Protein AF-A0ABD5NM34-F1 (afdb_monomer)

Foldseek 3Di:
DDDDDDDDDDDDDDDDDDDDDDDPPPDPPPPQPPQQDWDDLDVVAIETESEDQQKAFDDDAQDQVLFAFWAWADPVNVVVVVVPDDQVVQWDDDPNTITGDWDADPDDGSYPPVNITGPQQDPSRDGNQCPPPVHNDDGLLSLQPQWWWWADPVGIYIYGDPCCVVRPPGMPPDSHGCSVVVNSRHPPCCRVDPTNGRPDGD

Sequence (202 aa):
MSHGDRDERSASIDASRTAVTDRGGNEPPDNRGDDARRVEVYPGKEVVVDFDLDLTFECVDECTWCCHHGVLLYGADLVELATRANLSETTTDFRGEKFVTREPKAREDHVADDGQACAFLGDDGLCQLHLDDEHDWKPTRCSVFPLAVSREADGLHVDVRDSAREHCEGLGVSNRRVVDELSAFLPELLWDLENPDSERVL

Solvent-accessible surface area (backbone atoms only — not comparable to full-atom values): 12586 Å² total; per-residue (Å²): 134,84,86,82,84,89,78,92,83,88,79,88,86,85,87,82,84,88,83,90,73,89,73,81,75,85,67,76,80,82,76,78,65,90,60,67,40,79,43,75,61,47,96,96,40,58,34,36,33,68,46,70,72,83,42,15,45,43,91,52,86,77,69,33,73,84,36,42,48,32,44,56,49,51,76,68,37,50,61,59,43,55,79,77,44,62,57,83,80,47,39,42,80,55,100,90,40,46,23,40,29,63,39,80,50,102,52,80,72,68,39,32,98,85,33,24,20,26,67,53,54,42,96,88,47,43,52,53,57,51,64,42,89,93,44,85,44,67,46,64,62,60,35,28,56,60,43,26,38,39,74,55,100,91,42,38,36,35,35,66,29,69,68,33,78,77,67,44,80,24,58,68,72,45,91,44,36,45,73,85,45,41,60,75,30,52,55,80,63,53,78,76,42,94,76,53,52,52,84,66,64,116

Mean predicted aligned error: 11.17 Å

Structure (mmCIF, N/CA/C/O backbone):
data_AF-A0ABD5NM34-F1
#
_entry.id   AF-A0ABD5NM34-F1
#
loop_
_atom_site.group_PDB
_atom_site.id
_atom_site.type_symbol
_atom_site.label_atom_id
_atom_site.label_alt_id
_atom_site.label_comp_id
_atom_site.label_asym_id
_atom_site.label_entity_id
_atom_site.label_seq_id
_atom_site.pdbx_PDB_ins_code
_atom_site.Cartn_x
_atom_site.Cartn_y
_atom_site.Cartn_z
_atom_site.occupancy
_atom_site.B_iso_or_equiv
_atom_site.auth_seq_id
_atom_site.auth_comp_id
_atom_site.auth_asym_id
_atom_site.auth_atom_id
_atom_site.pdbx_PDB_model_num
ATOM 1 N N . MET A 1 1 ? -51.775 37.027 -52.821 1.00 44.06 1 MET A N 1
ATOM 2 C CA . MET A 1 1 ? -52.581 35.791 -52.906 1.00 44.06 1 MET A CA 1
ATOM 3 C C . MET A 1 1 ? -52.464 35.149 -51.525 1.00 44.06 1 MET A C 1
ATOM 5 O O . MET A 1 1 ? -51.505 34.436 -51.306 1.00 44.06 1 MET A O 1
ATOM 9 N N . SER A 1 2 ? -53.142 35.578 -50.456 1.00 38.12 2 SER A N 1
ATOM 10 C CA . SER A 1 2 ? -54.577 35.839 -50.214 1.00 38.12 2 SER A CA 1
ATOM 11 C C . SER A 1 2 ? -55.460 34.633 -50.521 1.00 38.12 2 SER A C 1
ATOM 13 O O . SER A 1 2 ? -55.295 34.057 -51.596 1.00 38.12 2 SER A O 1
ATOM 15 N N . HIS A 1 3 ? -56.419 34.396 -49.612 1.00 36.94 3 HIS A N 1
ATOM 16 C CA . HIS A 1 3 ? -57.322 33.248 -49.384 1.00 36.94 3 HIS A CA 1
ATOM 17 C C . HIS A 1 3 ? -56.721 32.270 -48.358 1.00 36.94 3 HIS A C 1
ATOM 19 O O . HIS A 1 3 ? -55.756 31.587 -48.666 1.00 36.94 3 HIS A O 1
ATOM 25 N N . GLY A 1 4 ? -57.139 32.247 -47.089 1.00 34.16 4 GLY A N 1
ATOM 26 C CA . GLY A 1 4 ? -58.494 32.403 -46.534 1.00 34.16 4 GLY A CA 1
ATOM 27 C C . GLY A 1 4 ? -58.931 31.008 -46.068 1.00 34.16 4 GLY A C 1
ATOM 28 O O . GLY A 1 4 ? -59.021 30.114 -46.897 1.00 34.16 4 GLY A O 1
ATOM 29 N N . ASP A 1 5 ? -58.876 30.718 -44.770 1.00 36.38 5 ASP A N 1
ATOM 30 C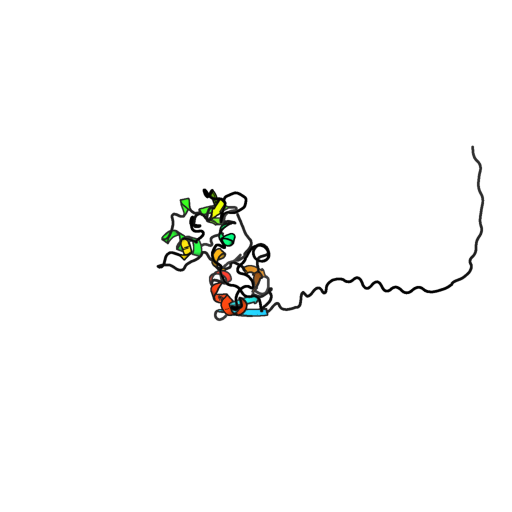 CA . ASP A 1 5 ? -59.944 30.906 -43.769 1.00 36.38 5 ASP A CA 1
ATOM 31 C C . ASP A 1 5 ? -60.930 29.727 -43.703 1.00 36.38 5 ASP A C 1
ATOM 33 O O . ASP A 1 5 ? -61.373 29.232 -44.738 1.00 36.38 5 ASP A O 1
ATOM 37 N N . ARG A 1 6 ? -61.336 29.420 -42.458 1.00 37.78 6 ARG A N 1
ATOM 38 C CA . ARG A 1 6 ? -62.446 28.553 -42.002 1.00 37.78 6 ARG A CA 1
ATOM 39 C C . ARG A 1 6 ? -62.197 27.053 -41.865 1.00 37.78 6 ARG A C 1
ATOM 41 O O . ARG A 1 6 ? -61.577 26.431 -42.714 1.00 37.78 6 ARG A O 1
ATOM 48 N N . ASP A 1 7 ? -62.797 26.351 -40.912 1.00 35.38 7 ASP A N 1
ATOM 49 C CA . ASP A 1 7 ? -63.423 26.651 -39.613 1.00 35.38 7 ASP A CA 1
ATOM 50 C C . ASP A 1 7 ? -63.791 25.274 -39.025 1.00 35.38 7 ASP A C 1
ATOM 52 O O . ASP A 1 7 ? -64.149 24.356 -39.759 1.00 35.38 7 ASP A O 1
ATOM 56 N N . GLU A 1 8 ? -63.700 25.181 -37.700 1.00 33.78 8 GLU A N 1
ATOM 57 C CA . GLU A 1 8 ? -64.623 24.511 -36.770 1.00 33.78 8 GLU A CA 1
ATOM 58 C C . GLU A 1 8 ? -65.248 23.127 -37.078 1.00 33.78 8 GLU A C 1
ATOM 60 O O . GLU A 1 8 ? -66.050 22.962 -37.996 1.00 33.78 8 GLU A O 1
ATOM 65 N N . ARG A 1 9 ? -65.059 22.197 -36.122 1.00 35.84 9 ARG A N 1
ATOM 66 C CA . ARG A 1 9 ? -66.089 21.477 -35.310 1.00 35.84 9 ARG A CA 1
ATOM 67 C C . ARG A 1 9 ? -65.508 20.136 -34.838 1.00 35.84 9 ARG A C 1
ATOM 69 O O . ARG A 1 9 ? -65.129 19.306 -35.647 1.00 35.84 9 ARG A O 1
ATOM 76 N N . SER A 1 10 ? -65.203 19.959 -33.553 1.00 38.38 10 SER A N 1
ATOM 77 C CA . SER A 1 10 ? -66.104 19.682 -32.416 1.00 38.38 10 SER A CA 1
ATOM 78 C C . SER A 1 10 ? -66.549 18.219 -32.287 1.00 38.38 10 SER A C 1
ATOM 80 O O . SER A 1 10 ? -67.213 17.683 -33.163 1.00 38.38 10 SER A O 1
ATOM 82 N N . ALA A 1 11 ? -66.299 17.720 -31.070 1.00 32.97 11 ALA A N 1
ATOM 83 C CA . ALA A 1 11 ? -67.010 16.691 -30.307 1.00 32.97 11 ALA A CA 1
ATOM 84 C C . ALA A 1 11 ? -66.684 15.205 -30.562 1.00 32.97 11 ALA A C 1
ATOM 86 O O . ALA A 1 11 ? -67.118 14.605 -31.535 1.00 32.97 11 ALA A O 1
ATOM 87 N N . SER A 1 12 ? -65.955 14.656 -29.577 1.00 34.66 12 SER A N 1
ATOM 88 C CA . SER A 1 12 ? -66.310 13.522 -28.704 1.00 34.66 12 SER A CA 1
ATOM 89 C C . SER A 1 12 ? -66.959 12.275 -29.313 1.00 34.66 12 SER A C 1
ATOM 91 O O . SER A 1 12 ? -67.971 12.384 -29.988 1.00 34.66 12 SER A O 1
ATOM 93 N N . ILE A 1 13 ? -66.480 11.088 -28.909 1.00 38.03 13 ILE A N 1
ATOM 94 C CA . ILE A 1 13 ? -67.233 10.093 -28.111 1.00 38.03 13 ILE A CA 1
ATOM 95 C C . ILE A 1 13 ? -66.365 8.835 -27.853 1.00 38.03 13 ILE A C 1
ATOM 97 O O . ILE A 1 13 ? -65.752 8.272 -28.752 1.00 38.03 13 ILE A O 1
ATOM 101 N N . ASP A 1 14 ? -66.414 8.441 -26.584 1.00 35.31 14 ASP A N 1
ATOM 102 C CA . ASP A 1 14 ? -66.266 7.136 -25.934 1.00 35.31 14 ASP A CA 1
ATOM 103 C C . ASP A 1 14 ? -64.970 6.342 -25.767 1.00 35.31 14 ASP A C 1
ATOM 105 O O . ASP A 1 14 ? -64.155 6.090 -26.649 1.00 35.31 14 ASP A O 1
ATOM 109 N N . ALA A 1 15 ? -64.923 5.859 -24.529 1.00 36.25 15 ALA A N 1
ATOM 110 C CA . ALA A 1 15 ? -64.002 4.940 -23.923 1.00 36.25 15 ALA A CA 1
ATOM 111 C C . ALA A 1 15 ? -64.157 3.523 -24.477 1.00 36.25 15 ALA A C 1
ATOM 113 O O . ALA A 1 15 ? -65.265 3.050 -24.724 1.00 36.25 15 ALA A O 1
ATOM 114 N N . SER A 1 16 ? -63.047 2.781 -24.500 1.00 35.31 16 SER A N 1
ATOM 115 C CA . SER A 1 16 ? -63.039 1.376 -24.084 1.00 35.31 16 SER A CA 1
ATOM 116 C C . SER A 1 16 ? -61.622 0.833 -23.886 1.00 35.31 16 SER A C 1
ATOM 118 O O . SER A 1 16 ? -60.843 0.734 -24.823 1.00 35.31 16 SER A O 1
ATOM 120 N N . ARG A 1 17 ? -61.396 0.377 -22.649 1.00 34.88 17 ARG A N 1
ATOM 121 C CA . ARG A 1 17 ? -60.732 -0.881 -22.261 1.00 34.88 17 ARG A CA 1
ATOM 122 C C . ARG A 1 17 ? -59.220 -1.067 -22.480 1.00 34.88 17 ARG A C 1
ATOM 124 O O . ARG A 1 17 ? -58.752 -1.427 -23.547 1.00 34.88 17 ARG A O 1
ATOM 131 N N . THR A 1 18 ? -58.535 -1.008 -21.336 1.00 36.34 18 THR A N 1
ATOM 132 C CA . THR A 1 18 ? -57.747 -2.103 -20.734 1.00 36.34 18 THR A CA 1
ATOM 133 C C . THR A 1 18 ? -56.669 -2.781 -21.586 1.00 36.34 18 THR A C 1
ATOM 135 O O . THR A 1 18 ? -56.957 -3.704 -22.339 1.00 36.34 18 THR A O 1
ATOM 138 N N . ALA A 1 19 ? -55.406 -2.475 -21.281 1.00 35.88 19 ALA A N 1
ATOM 139 C CA . ALA A 1 19 ? -54.346 -3.480 -21.241 1.00 35.88 19 ALA A CA 1
ATOM 140 C C . ALA A 1 19 ? -53.295 -3.082 -20.193 1.00 35.88 19 ALA A C 1
ATOM 142 O O . ALA A 1 19 ? -52.600 -2.078 -20.319 1.00 35.88 19 ALA A O 1
ATOM 143 N N . VAL A 1 20 ? -53.252 -3.885 -19.135 1.00 41.56 20 VAL A N 1
ATOM 144 C CA . VAL A 1 20 ? -52.180 -3.982 -18.148 1.00 41.56 20 VAL A CA 1
ATOM 145 C C . VAL A 1 20 ? -50.963 -4.607 -18.825 1.00 41.56 20 VAL A C 1
ATOM 147 O O . VAL A 1 20 ? -51.094 -5.681 -19.400 1.00 41.56 20 VAL A O 1
ATOM 150 N N . THR A 1 21 ? -49.808 -3.962 -18.698 1.00 38.84 21 THR A N 1
ATOM 151 C CA . THR A 1 21 ? -48.473 -4.578 -18.583 1.00 38.84 21 THR A CA 1
ATOM 152 C C . THR A 1 21 ? -47.634 -3.521 -17.867 1.00 38.84 21 THR A C 1
ATOM 154 O O . THR A 1 21 ? -47.224 -2.536 -18.475 1.00 38.84 21 THR A O 1
ATOM 157 N N . ASP A 1 22 ? -47.605 -3.504 -16.539 1.00 42.72 22 ASP A N 1
ATOM 158 C CA . ASP A 1 22 ? -46.616 -4.259 -15.763 1.00 42.72 22 ASP A CA 1
ATOM 159 C C . ASP A 1 22 ? -45.319 -4.476 -16.553 1.00 42.72 22 ASP A C 1
ATOM 161 O O . ASP A 1 22 ? -45.131 -5.464 -17.263 1.00 42.72 22 ASP A O 1
ATOM 165 N N . ARG A 1 23 ? -44.469 -3.451 -16.520 1.00 43.28 23 ARG A N 1
ATOM 166 C CA . ARG A 1 23 ? -43.050 -3.576 -16.825 1.00 43.28 23 ARG A CA 1
ATOM 167 C C . ARG A 1 23 ? -42.318 -3.240 -15.542 1.00 43.28 23 ARG A C 1
ATOM 169 O O . ARG A 1 23 ? -41.828 -2.127 -15.377 1.00 43.28 23 ARG A O 1
ATOM 176 N N . GLY A 1 24 ? -42.289 -4.225 -14.645 1.00 40.28 24 GLY A N 1
ATOM 177 C CA . GLY A 1 24 ? -41.177 -4.402 -13.728 1.00 40.28 24 GLY A CA 1
ATOM 178 C C . GLY A 1 24 ? -39.890 -4.373 -14.545 1.00 40.28 24 GLY A C 1
ATOM 179 O O . GLY A 1 24 ? -39.555 -5.327 -15.249 1.00 40.28 24 GLY A O 1
ATOM 180 N N . GLY A 1 25 ? -39.234 -3.214 -14.525 1.00 37.31 25 GLY A N 1
ATOM 181 C CA . GLY A 1 25 ? -37.846 -3.090 -14.916 1.00 37.31 25 GLY A CA 1
ATOM 182 C C . GLY A 1 25 ? -37.055 -3.939 -13.942 1.00 37.31 25 GLY A C 1
ATOM 183 O O . GLY A 1 25 ? -37.069 -3.691 -12.741 1.00 37.31 25 GLY A O 1
ATOM 184 N N . ASN A 1 26 ? -36.452 -4.993 -14.474 1.00 45.91 26 ASN A N 1
ATOM 185 C CA . ASN A 1 26 ? -35.511 -5.852 -13.786 1.00 45.91 26 ASN A CA 1
ATOM 186 C C . ASN A 1 26 ? -34.221 -5.039 -13.582 1.00 45.91 26 ASN A C 1
ATOM 188 O O . ASN A 1 26 ? -33.245 -5.217 -14.307 1.00 45.91 26 ASN A O 1
ATOM 192 N N . GLU A 1 27 ? -34.269 -4.063 -12.677 1.00 41.56 27 GLU A N 1
ATOM 193 C CA . GLU A 1 27 ? -33.066 -3.519 -12.065 1.00 41.56 27 GLU A CA 1
ATOM 194 C C . GLU A 1 27 ? -32.469 -4.649 -11.217 1.00 41.56 27 GLU A C 1
ATOM 196 O O . GLU A 1 27 ? -33.196 -5.263 -10.426 1.00 41.56 27 GLU A O 1
ATOM 201 N N . PRO A 1 28 ? -31.187 -5.005 -11.416 1.00 46.62 28 PRO A N 1
ATOM 202 C CA . PRO A 1 28 ? -30.522 -5.913 -10.496 1.00 46.62 28 PRO A CA 1
ATOM 203 C C . PRO A 1 28 ? -30.627 -5.301 -9.093 1.00 46.62 28 PRO A C 1
ATOM 205 O O . PRO A 1 28 ? -30.519 -4.079 -8.972 1.00 46.62 28 PRO A O 1
ATOM 208 N N . PRO A 1 29 ? -30.880 -6.101 -8.044 1.00 42.66 29 PRO A N 1
ATOM 209 C CA . PRO A 1 29 ? -30.935 -5.564 -6.696 1.00 42.66 29 PRO A CA 1
ATOM 210 C C . PRO A 1 29 ? -29.619 -4.836 -6.421 1.00 42.66 29 PRO A C 1
ATOM 212 O O . PRO A 1 29 ? -28.546 -5.437 -6.504 1.00 42.66 29 PRO A O 1
ATOM 215 N N . ASP A 1 30 ? -29.719 -3.537 -6.139 1.00 47.91 30 ASP A N 1
ATOM 216 C CA . ASP A 1 30 ? -28.644 -2.744 -5.560 1.00 47.91 30 ASP A CA 1
ATOM 217 C C . ASP A 1 30 ? -28.387 -3.317 -4.169 1.00 47.91 30 ASP A C 1
ATOM 219 O O . ASP A 1 30 ? -28.985 -2.922 -3.172 1.00 47.91 30 ASP A O 1
ATOM 223 N N . ASN A 1 31 ? -27.561 -4.357 -4.132 1.00 45.62 31 ASN A N 1
ATOM 224 C CA . ASN A 1 31 ? -27.162 -5.062 -2.928 1.00 45.62 31 ASN A CA 1
ATOM 225 C C . ASN A 1 31 ? -26.029 -4.296 -2.229 1.00 45.62 31 ASN A C 1
ATOM 227 O O . ASN A 1 31 ? -25.106 -4.901 -1.695 1.00 45.62 31 ASN A O 1
ATOM 231 N N . ARG A 1 32 ? -26.092 -2.956 -2.233 1.00 49.28 32 ARG A N 1
ATOM 232 C CA . ARG A 1 32 ? -25.357 -2.097 -1.298 1.00 49.28 32 ARG A CA 1
ATOM 233 C C . ARG A 1 32 ? -26.057 -2.182 0.053 1.00 49.28 32 ARG A C 1
ATOM 235 O O . ARG A 1 32 ? -26.695 -1.240 0.519 1.00 49.28 32 ARG A O 1
ATOM 242 N N . GLY A 1 33 ? -26.030 -3.390 0.606 1.00 41.41 33 GLY A N 1
ATOM 243 C CA . GLY A 1 33 ? -26.357 -3.635 1.993 1.00 41.41 33 GLY A CA 1
ATOM 244 C C . GLY A 1 33 ? -25.390 -2.848 2.863 1.00 41.41 33 GLY A C 1
ATOM 245 O O . GLY A 1 33 ? -24.217 -2.697 2.543 1.00 41.41 33 GLY A O 1
ATOM 246 N N . ASP A 1 34 ? -25.949 -2.319 3.931 1.00 49.84 34 ASP A N 1
ATOM 247 C CA . ASP A 1 34 ? -25.378 -1.482 4.977 1.00 49.84 34 ASP A CA 1
ATOM 248 C C . ASP A 1 34 ? -24.331 -2.256 5.816 1.00 49.84 34 ASP A C 1
ATOM 250 O O . ASP A 1 34 ? -24.469 -2.385 7.029 1.00 49.84 34 ASP A O 1
ATOM 254 N N . ASP A 1 35 ? -23.323 -2.853 5.169 1.00 56.25 35 ASP A N 1
ATOM 255 C CA . ASP A 1 35 ? -22.310 -3.712 5.806 1.00 56.25 35 ASP A CA 1
ATOM 256 C C . ASP A 1 35 ? -21.041 -2.944 6.213 1.00 56.25 35 ASP A C 1
ATOM 258 O O . ASP A 1 35 ? -20.036 -3.554 6.585 1.00 56.25 35 ASP A O 1
ATOM 262 N N . ALA A 1 36 ? -21.100 -1.606 6.218 1.00 64.19 36 ALA A N 1
ATOM 263 C CA . ALA A 1 36 ? -20.058 -0.759 6.782 1.00 64.19 36 ALA A CA 1
ATOM 264 C C . ALA A 1 36 ? -19.892 -1.074 8.278 1.00 64.19 36 ALA A C 1
ATOM 266 O O . ALA A 1 36 ? -20.674 -0.636 9.131 1.00 64.19 36 ALA A O 1
ATOM 267 N N . ARG A 1 37 ? -18.883 -1.883 8.620 1.00 88.25 37 ARG A N 1
ATOM 268 C CA . ARG A 1 37 ? -18.668 -2.361 9.991 1.00 88.25 37 ARG A CA 1
ATOM 269 C C . ARG A 1 37 ? -17.451 -1.699 10.606 1.00 88.25 37 ARG A C 1
ATOM 271 O O . ARG A 1 37 ? -16.352 -1.759 10.066 1.00 88.25 37 ARG A O 1
ATOM 278 N N . ARG A 1 38 ? -17.629 -1.143 11.805 1.00 95.75 38 ARG A N 1
ATOM 279 C CA . ARG A 1 38 ? -16.512 -0.656 12.617 1.00 95.75 38 ARG A CA 1
ATOM 280 C C . ARG A 1 38 ? -15.758 -1.828 13.250 1.00 95.75 38 ARG A C 1
ATOM 282 O O . ARG A 1 38 ? -16.375 -2.672 13.907 1.00 95.75 38 ARG A O 1
ATOM 289 N N . VAL A 1 39 ? -14.446 -1.881 13.041 1.00 97.06 39 VAL A N 1
ATOM 290 C CA . VAL A 1 39 ? -13.553 -2.941 13.529 1.00 97.06 39 VAL A CA 1
ATOM 291 C C . VAL A 1 39 ? -12.355 -2.312 14.232 1.00 97.06 39 VAL A C 1
ATOM 293 O O . VAL A 1 39 ? -11.703 -1.422 13.689 1.00 97.06 39 VAL A O 1
ATOM 296 N N . GLU A 1 40 ? -12.063 -2.776 15.445 1.00 97.12 40 GLU A N 1
ATOM 297 C CA . GLU A 1 40 ? -10.859 -2.393 16.183 1.00 97.12 40 GLU A CA 1
ATOM 298 C C . GLU A 1 40 ? -9.662 -3.205 15.671 1.00 97.12 40 GLU A C 1
ATOM 300 O O . GLU A 1 40 ? -9.668 -4.433 15.730 1.00 97.12 40 GLU A O 1
ATOM 305 N N . VAL A 1 41 ? -8.646 -2.512 15.152 1.00 97.50 41 VAL A N 1
ATOM 306 C CA . VAL A 1 41 ? -7.431 -3.119 14.579 1.00 97.50 41 VAL A CA 1
ATOM 307 C C . VAL A 1 41 ? -6.313 -3.175 15.621 1.00 97.50 41 VAL A C 1
ATOM 309 O O . VAL A 1 41 ? -5.613 -4.179 15.745 1.00 97.50 41 VAL A O 1
ATOM 312 N N . TYR A 1 42 ? -6.184 -2.105 16.409 1.00 96.88 42 TYR A N 1
ATOM 313 C CA . TYR A 1 42 ? -5.304 -2.006 17.577 1.00 96.88 42 TYR A CA 1
ATOM 314 C C . TYR A 1 42 ? -6.066 -1.336 18.727 1.00 96.88 42 TYR A C 1
ATOM 316 O O . TYR A 1 42 ? -7.076 -0.685 18.459 1.00 96.88 42 TYR A O 1
ATOM 324 N N . PRO A 1 43 ? -5.592 -1.413 19.988 1.00 96.94 43 PRO A N 1
ATOM 325 C CA . PRO A 1 43 ? -6.265 -0.773 21.117 1.00 96.94 43 PRO A CA 1
ATOM 326 C C . PRO A 1 43 ? -6.566 0.716 20.872 1.00 96.94 43 PRO A C 1
ATOM 328 O O . PRO A 1 43 ? -5.653 1.540 20.789 1.00 96.94 43 PRO A O 1
ATOM 331 N N . GLY A 1 44 ? -7.851 1.060 20.761 1.00 95.75 44 GLY A N 1
ATOM 332 C CA . GLY A 1 44 ? -8.331 2.419 20.487 1.00 95.75 44 GLY A CA 1
ATOM 333 C C . GLY A 1 44 ? -8.156 2.909 19.041 1.00 95.75 44 GLY A C 1
ATOM 334 O O . GLY A 1 44 ? -8.377 4.091 18.778 1.00 95.75 44 GLY A O 1
ATOM 335 N N . LYS A 1 45 ? -7.762 2.034 18.109 1.00 97.50 45 LYS A N 1
ATOM 336 C CA . LYS A 1 45 ? -7.582 2.322 16.679 1.00 97.50 45 LYS A CA 1
ATOM 337 C C . LYS A 1 45 ? -8.564 1.489 15.864 1.00 97.50 45 LYS A C 1
ATOM 339 O O . LYS A 1 45 ? -8.332 0.315 15.579 1.00 97.50 45 LYS A O 1
ATOM 344 N N . GLU A 1 46 ? -9.667 2.125 15.495 1.00 97.69 46 GLU A N 1
ATOM 345 C CA . GLU A 1 46 ? -10.744 1.512 14.720 1.00 97.69 46 GLU A CA 1
ATOM 346 C C . GLU A 1 46 ? -10.731 1.990 13.265 1.00 97.69 46 GLU A C 1
ATOM 348 O O . GLU A 1 46 ? -10.297 3.111 12.971 1.00 97.69 46 GLU A O 1
ATOM 353 N N . VAL A 1 47 ? -11.253 1.144 12.380 1.00 97.75 47 VAL A N 1
ATOM 354 C CA . VAL A 1 47 ? -11.585 1.470 10.989 1.00 97.75 47 VAL A CA 1
ATOM 355 C C . VAL A 1 47 ? -13.038 1.126 10.691 1.00 97.75 47 VAL A C 1
ATOM 357 O O . VAL A 1 47 ? -13.628 0.281 11.366 1.00 97.75 47 VAL A O 1
ATOM 360 N N . VAL A 1 48 ? -13.605 1.762 9.674 1.00 97.88 48 VAL A N 1
ATOM 361 C CA . VAL A 1 48 ? -14.846 1.341 9.024 1.00 97.88 48 VAL A CA 1
ATOM 362 C C . VAL A 1 48 ? -14.468 0.486 7.818 1.00 97.88 48 VAL A C 1
ATOM 364 O O . VAL A 1 48 ? -13.643 0.890 7.005 1.00 97.88 48 VAL A O 1
ATOM 367 N N . VAL A 1 49 ? -15.009 -0.725 7.746 1.00 97.31 49 VAL A N 1
ATOM 368 C CA . VAL A 1 49 ? -14.778 -1.666 6.647 1.00 97.31 49 VAL A CA 1
ATOM 369 C C . VAL A 1 49 ? -15.931 -1.565 5.660 1.00 97.31 49 VAL A C 1
ATOM 371 O O . VAL A 1 49 ? -17.057 -1.849 6.052 1.00 97.31 49 VAL A O 1
ATOM 374 N N . ASP A 1 50 ? -15.633 -1.224 4.407 1.00 95.31 50 ASP A N 1
ATOM 375 C CA . ASP A 1 50 ? -16.608 -1.008 3.325 1.00 95.31 50 ASP A CA 1
ATOM 376 C C . ASP A 1 50 ? -16.592 -2.123 2.259 1.00 95.31 50 ASP A C 1
ATOM 378 O O . ASP A 1 50 ? -17.207 -2.007 1.200 1.00 95.31 50 ASP A O 1
ATOM 382 N N . PHE A 1 51 ? -15.905 -3.233 2.537 1.00 94.50 51 PHE A N 1
ATOM 383 C CA . PHE A 1 51 ? -15.864 -4.418 1.680 1.00 94.50 51 PHE A CA 1
ATOM 384 C C . PHE A 1 51 ? -16.585 -5.616 2.319 1.00 94.50 51 PHE A C 1
ATOM 386 O O . PHE A 1 51 ? -16.863 -5.638 3.516 1.00 94.50 51 PHE A O 1
ATOM 393 N N . ASP A 1 52 ? -16.855 -6.649 1.514 1.00 94.00 52 ASP A N 1
ATOM 394 C CA . ASP A 1 52 ? -17.477 -7.900 1.967 1.00 94.00 52 ASP A CA 1
ATOM 395 C C . ASP A 1 52 ? -16.662 -8.556 3.097 1.00 94.00 52 ASP A C 1
ATOM 397 O O . ASP A 1 52 ? -15.509 -8.938 2.907 1.00 94.00 52 ASP A O 1
ATOM 401 N N . LEU A 1 53 ? -17.257 -8.732 4.280 1.00 94.19 53 LEU A N 1
ATOM 402 C CA . LEU A 1 53 ? -16.560 -9.296 5.439 1.00 94.19 53 LEU A CA 1
ATOM 403 C C . LEU A 1 53 ? -16.095 -10.740 5.219 1.00 94.19 53 LEU A C 1
ATOM 405 O O . LEU A 1 53 ? -15.233 -11.217 5.962 1.00 94.19 53 LEU A O 1
ATOM 409 N N . ASP A 1 54 ? -16.668 -11.462 4.260 1.00 94.25 54 ASP A N 1
ATOM 410 C CA . ASP A 1 54 ? -16.243 -12.812 3.893 1.00 94.25 54 ASP A CA 1
ATOM 411 C C . ASP A 1 54 ? -15.121 -12.816 2.842 1.00 94.25 54 ASP A C 1
ATOM 413 O O . ASP A 1 54 ? -14.615 -13.884 2.492 1.00 94.25 54 ASP A O 1
ATOM 417 N N . LEU A 1 55 ? -14.659 -11.639 2.400 1.00 95.06 55 LEU A N 1
ATOM 418 C CA . LEU A 1 55 ? -13.497 -11.501 1.531 1.00 95.06 55 LEU A CA 1
ATOM 419 C C . LEU A 1 55 ? -12.264 -12.152 2.161 1.00 95.06 55 LEU A C 1
ATOM 421 O O . LEU A 1 55 ? -11.855 -11.832 3.284 1.00 95.06 55 LEU A O 1
ATOM 425 N N . THR A 1 56 ? -11.627 -13.025 1.390 1.00 95.75 56 THR A N 1
ATOM 426 C CA . THR A 1 56 ? -10.361 -13.656 1.748 1.00 95.75 56 THR A CA 1
ATOM 427 C C . THR A 1 56 ? -9.222 -13.139 0.885 1.00 95.75 56 THR A C 1
ATOM 429 O O . THR A 1 56 ? -9.434 -12.653 -0.229 1.00 95.75 56 THR A O 1
ATOM 432 N N . PHE A 1 57 ? -8.003 -13.227 1.411 1.00 93.38 57 PHE A N 1
ATOM 433 C CA . PHE A 1 57 ? -6.805 -12.847 0.674 1.00 93.38 57 PHE A CA 1
ATOM 434 C C . PHE A 1 57 ? -5.617 -13.737 1.024 1.00 93.38 57 PHE A C 1
ATOM 436 O O . PHE A 1 57 ? -5.447 -14.164 2.169 1.00 93.38 57 PHE A O 1
ATOM 443 N N . GLU A 1 58 ? -4.777 -13.992 0.031 1.00 89.31 58 GLU A N 1
ATOM 444 C CA . GLU A 1 58 ? -3.437 -14.540 0.202 1.00 89.31 58 GLU A CA 1
ATOM 445 C C . GLU A 1 58 ? -2.545 -14.037 -0.933 1.00 89.31 58 GLU A C 1
ATOM 447 O O . GLU A 1 58 ? -2.972 -13.990 -2.086 1.00 89.31 58 GLU A O 1
ATOM 452 N N . CYS A 1 59 ? -1.311 -13.633 -0.620 1.00 84.31 59 CYS A N 1
ATOM 453 C CA . CYS A 1 59 ? -0.338 -13.349 -1.669 1.00 84.31 59 CYS A CA 1
ATOM 454 C C . CYS A 1 59 ? -0.060 -14.646 -2.432 1.00 84.31 59 CYS A C 1
ATOM 456 O O . CYS A 1 59 ? 0.383 -15.622 -1.831 1.00 84.31 59 CYS A O 1
ATOM 458 N N . VAL A 1 60 ? -0.306 -14.635 -3.738 1.00 83.00 60 VAL A N 1
ATOM 459 C CA . VAL A 1 60 ? 0.069 -15.729 -4.636 1.00 83.00 60 VAL A CA 1
ATOM 460 C C . VAL A 1 60 ? 1.447 -15.468 -5.231 1.00 83.00 60 VAL A C 1
ATOM 462 O O . VAL A 1 60 ? 1.888 -14.317 -5.325 1.00 83.00 60 VAL A O 1
ATOM 465 N N . ASP A 1 61 ? 2.113 -16.544 -5.637 1.00 72.75 61 ASP A N 1
ATOM 466 C CA . ASP A 1 61 ? 3.368 -16.460 -6.376 1.00 72.75 61 ASP A CA 1
ATOM 467 C C . ASP A 1 61 ? 3.159 -15.642 -7.665 1.00 72.75 61 ASP A C 1
ATOM 469 O O . ASP A 1 61 ? 2.061 -15.609 -8.215 1.00 72.75 61 ASP A O 1
ATOM 473 N N . GLU A 1 62 ? 4.200 -14.947 -8.133 1.00 73.44 62 GLU A N 1
ATOM 474 C CA . GLU A 1 62 ? 4.206 -14.194 -9.404 1.00 73.44 62 GLU A CA 1
ATOM 475 C C . GLU A 1 62 ? 3.323 -12.921 -9.477 1.00 73.44 62 GLU A C 1
ATOM 477 O O . GLU A 1 62 ? 3.463 -12.133 -10.420 1.00 73.44 62 GLU A O 1
ATOM 482 N N . CYS A 1 63 ? 2.496 -12.622 -8.465 1.00 79.44 63 CYS A N 1
ATOM 483 C CA . CYS A 1 63 ? 1.685 -11.399 -8.423 1.00 79.44 63 CYS A CA 1
ATOM 484 C C . CYS A 1 63 ? 2.526 -10.149 -8.084 1.00 79.44 63 CYS A C 1
ATOM 486 O O . CYS A 1 63 ? 2.923 -9.940 -6.937 1.00 79.44 63 CYS A O 1
ATOM 488 N N . THR A 1 64 ? 2.726 -9.250 -9.058 1.00 86.62 64 THR A N 1
ATOM 489 C CA . THR A 1 64 ? 3.555 -8.031 -8.890 1.00 86.62 64 THR A CA 1
ATOM 490 C C . THR A 1 64 ? 2.810 -6.709 -9.062 1.00 86.62 64 THR A C 1
ATOM 492 O O . THR A 1 64 ? 3.436 -5.648 -9.083 1.00 86.62 64 THR A O 1
ATOM 495 N N . TRP A 1 65 ? 1.477 -6.734 -9.117 1.00 85.56 65 TRP A N 1
ATOM 496 C CA . TRP A 1 65 ? 0.641 -5.548 -9.355 1.00 85.56 65 TRP A CA 1
ATOM 497 C C . TRP A 1 65 ? 0.889 -4.389 -8.382 1.00 85.56 65 TRP A C 1
ATOM 499 O O . TRP A 1 65 ? 0.857 -3.222 -8.775 1.00 85.56 65 TRP A O 1
ATOM 509 N N . CYS A 1 66 ? 1.233 -4.676 -7.123 1.00 84.62 66 CYS A N 1
ATOM 510 C CA . CYS A 1 66 ? 1.585 -3.641 -6.145 1.00 84.62 66 CYS A CA 1
ATOM 511 C C . CYS A 1 66 ? 2.841 -2.831 -6.533 1.00 84.62 66 CYS A C 1
ATOM 513 O O . CYS A 1 66 ? 3.027 -1.710 -6.065 1.00 84.62 66 CYS A O 1
ATOM 515 N N . CYS A 1 67 ? 3.689 -3.368 -7.415 1.00 89.12 67 CYS A N 1
ATOM 516 C CA . CYS A 1 67 ? 4.918 -2.742 -7.896 1.00 89.12 67 CYS A CA 1
ATOM 517 C C . CYS A 1 67 ? 4.737 -1.966 -9.211 1.00 89.12 67 CYS A C 1
ATOM 519 O O . CYS A 1 67 ? 5.704 -1.376 -9.697 1.00 89.12 67 CYS A O 1
ATOM 521 N N . HIS A 1 68 ? 3.535 -1.940 -9.795 1.00 86.81 68 HIS A N 1
ATOM 522 C CA . HIS A 1 68 ? 3.305 -1.347 -11.117 1.00 86.81 68 HIS A CA 1
ATOM 523 C C . HIS A 1 68 ? 3.127 0.170 -11.092 1.00 86.81 68 HIS A C 1
ATOM 525 O O . HIS A 1 68 ? 3.544 0.818 -12.041 1.00 86.81 68 HIS A O 1
ATOM 531 N N . HIS A 1 69 ? 2.582 0.764 -10.024 1.00 78.31 69 HIS A N 1
ATOM 532 C CA . HIS A 1 69 ? 2.101 2.162 -10.036 1.00 78.31 69 HIS A CA 1
ATOM 533 C C . HIS A 1 69 ? 2.992 3.179 -9.299 1.00 78.31 69 HIS A C 1
ATOM 535 O O . HIS A 1 69 ? 2.621 4.343 -9.141 1.00 78.31 69 HIS A O 1
ATOM 541 N N . GLY A 1 70 ? 4.185 2.759 -8.863 1.00 80.31 70 GLY A N 1
ATOM 542 C CA . GLY A 1 70 ? 5.017 3.561 -7.964 1.00 80.31 70 GLY A CA 1
ATOM 543 C C . GLY A 1 70 ? 4.436 3.608 -6.548 1.00 80.31 70 GLY A C 1
ATOM 544 O O . GLY A 1 70 ? 3.237 3.448 -6.336 1.00 80.31 70 GLY A O 1
ATOM 545 N N . VAL A 1 71 ? 5.299 3.788 -5.550 1.00 89.94 71 VAL A N 1
ATOM 546 C CA . VAL A 1 71 ? 4.904 3.655 -4.139 1.00 89.94 71 VAL A CA 1
ATOM 547 C C . VAL A 1 71 ? 5.131 4.976 -3.430 1.00 89.94 71 VAL A C 1
ATOM 549 O O . VAL A 1 71 ? 6.280 5.365 -3.246 1.00 89.94 71 VAL A O 1
ATOM 552 N N . LEU A 1 72 ? 4.059 5.659 -3.025 1.00 92.12 72 LEU A N 1
ATOM 553 C CA . LEU A 1 72 ? 4.165 6.848 -2.174 1.00 92.12 72 LEU A CA 1
ATOM 554 C C . LEU A 1 72 ? 4.829 6.475 -0.838 1.00 92.12 72 LEU A C 1
ATOM 556 O O . LEU A 1 72 ? 4.476 5.469 -0.224 1.00 92.12 72 LEU A O 1
ATOM 560 N N . LEU A 1 73 ? 5.767 7.306 -0.392 1.00 93.62 73 LEU A N 1
ATOM 561 C CA . LEU A 1 73 ? 6.513 7.143 0.850 1.00 93.62 73 LEU A CA 1
ATOM 562 C C . LEU A 1 73 ? 6.138 8.249 1.831 1.00 93.62 73 LEU A C 1
ATOM 564 O O . LEU A 1 73 ? 6.284 9.440 1.539 1.00 93.62 73 LEU A O 1
ATOM 568 N N . TYR A 1 74 ? 5.712 7.857 3.026 1.00 93.12 74 TYR A N 1
ATOM 569 C CA . TYR A 1 74 ? 5.542 8.781 4.138 1.00 93.12 74 TYR A CA 1
ATOM 570 C C . TYR A 1 74 ? 6.874 9.070 4.832 1.00 93.12 74 TYR A C 1
ATOM 572 O O . TYR A 1 74 ? 7.878 8.395 4.614 1.00 93.12 74 TYR A O 1
ATOM 580 N N . GLY A 1 75 ? 6.890 10.072 5.715 1.00 92.12 75 GLY A N 1
ATOM 581 C CA . GLY A 1 75 ? 8.104 10.460 6.442 1.00 92.12 75 GLY A CA 1
ATOM 582 C C . GLY A 1 75 ? 8.765 9.294 7.187 1.00 92.12 75 GLY A C 1
ATOM 583 O O . GLY A 1 75 ? 9.981 9.142 7.114 1.00 92.12 75 GLY A O 1
ATOM 584 N N . ALA A 1 76 ? 7.971 8.442 7.844 1.00 92.12 76 ALA A N 1
ATOM 585 C CA . ALA A 1 76 ? 8.482 7.245 8.510 1.00 92.12 76 ALA A CA 1
ATOM 586 C C . ALA A 1 76 ? 9.045 6.219 7.511 1.00 92.12 76 ALA A C 1
ATOM 588 O O . ALA A 1 76 ? 10.115 5.666 7.753 1.00 92.12 76 ALA A O 1
ATOM 589 N N . ASP A 1 77 ? 8.385 6.032 6.360 1.00 94.19 77 ASP A N 1
ATOM 590 C CA . ASP A 1 77 ? 8.876 5.133 5.311 1.00 94.19 77 ASP A CA 1
ATOM 591 C C . ASP A 1 77 ? 10.220 5.615 4.747 1.00 94.19 77 ASP A C 1
ATOM 593 O O . ASP A 1 77 ? 11.085 4.802 4.453 1.00 94.19 77 ASP A O 1
ATOM 597 N N . LEU A 1 78 ? 10.428 6.931 4.619 1.00 94.25 78 LEU A N 1
ATOM 598 C CA . LEU A 1 78 ? 11.693 7.500 4.138 1.00 94.25 78 LEU A CA 1
ATOM 599 C C . LEU A 1 78 ? 12.851 7.257 5.108 1.00 94.25 78 LEU A C 1
ATOM 601 O O . LEU A 1 78 ? 13.965 6.982 4.665 1.00 94.25 78 LEU A O 1
ATOM 605 N N . VAL A 1 79 ? 12.601 7.368 6.416 1.00 94.06 79 VAL A N 1
ATOM 606 C CA . VAL A 1 79 ? 13.610 7.074 7.446 1.00 94.06 79 VAL A CA 1
ATOM 607 C C . VAL A 1 79 ? 14.014 5.606 7.377 1.00 94.06 79 VAL A C 1
ATOM 609 O O . VAL A 1 79 ? 15.205 5.304 7.371 1.00 94.06 79 VAL A O 1
ATOM 612 N N . GLU A 1 80 ? 13.033 4.713 7.269 1.00 92.06 80 GLU A N 1
ATOM 613 C CA . GLU A 1 80 ? 13.267 3.272 7.206 1.00 92.06 80 GLU A CA 1
ATOM 614 C C . GLU A 1 80 ? 13.926 2.864 5.878 1.00 92.06 80 GLU A C 1
ATOM 616 O O . GLU A 1 80 ? 14.873 2.081 5.853 1.00 92.06 80 GLU A O 1
ATOM 621 N N . LEU A 1 81 ? 13.516 3.462 4.759 1.00 92.62 81 LEU A N 1
ATOM 622 C CA . LEU A 1 81 ? 14.126 3.206 3.457 1.00 92.62 81 LEU A CA 1
ATOM 623 C C . LEU A 1 81 ? 15.582 3.692 3.397 1.00 92.62 81 LEU A C 1
ATOM 625 O O . LEU A 1 81 ? 16.411 3.043 2.762 1.00 92.62 81 LEU A O 1
ATOM 629 N N . ALA A 1 82 ? 15.925 4.785 4.086 1.00 93.31 82 ALA A N 1
ATOM 630 C CA . ALA A 1 82 ? 17.289 5.317 4.119 1.00 93.31 82 ALA A CA 1
ATOM 631 C C . ALA A 1 82 ? 18.313 4.362 4.756 1.00 93.31 82 ALA A C 1
ATOM 633 O O . ALA A 1 82 ? 19.511 4.518 4.522 1.00 93.31 82 ALA A O 1
ATOM 634 N N . THR A 1 83 ? 17.871 3.387 5.559 1.00 91.00 83 THR A N 1
ATOM 635 C CA . THR A 1 83 ? 18.761 2.360 6.123 1.00 91.00 83 THR A CA 1
ATOM 636 C C . THR A 1 83 ? 19.015 1.202 5.154 1.00 91.00 83 THR A C 1
ATOM 638 O O . THR A 1 83 ? 19.946 0.431 5.372 1.00 91.00 83 THR A O 1
ATOM 641 N N . ARG A 1 84 ? 18.224 1.102 4.075 1.00 89.19 84 ARG A N 1
ATOM 642 C CA . ARG A 1 84 ? 18.231 -0.005 3.102 1.00 89.19 84 ARG A CA 1
ATOM 643 C C . ARG A 1 84 ? 18.726 0.407 1.721 1.00 89.19 84 ARG A C 1
ATOM 645 O O . ARG A 1 84 ? 19.327 -0.395 1.016 1.00 89.19 84 ARG A O 1
ATOM 652 N N . ALA A 1 85 ? 18.470 1.649 1.317 1.00 90.56 85 ALA A N 1
ATOM 653 C CA . ALA A 1 85 ? 18.729 2.109 -0.039 1.00 90.56 85 ALA A CA 1
ATOM 654 C C . ALA A 1 85 ? 19.150 3.580 -0.099 1.00 90.56 85 ALA A C 1
ATOM 656 O O . ALA A 1 85 ? 18.831 4.397 0.768 1.00 90.56 85 ALA A O 1
ATOM 657 N N . ASN A 1 86 ? 19.835 3.941 -1.186 1.00 93.00 86 ASN A N 1
ATOM 658 C CA . ASN A 1 86 ? 20.128 5.334 -1.480 1.00 93.00 86 ASN A CA 1
ATOM 659 C C . ASN A 1 86 ? 18.849 6.050 -1.939 1.00 93.00 86 ASN A C 1
ATOM 661 O O . ASN A 1 86 ? 18.367 5.839 -3.057 1.00 93.00 86 ASN A O 1
ATOM 665 N N . LEU A 1 87 ? 18.315 6.932 -1.090 1.00 94.06 87 LEU A N 1
ATOM 666 C CA . LEU A 1 87 ? 17.084 7.666 -1.387 1.00 94.06 87 LEU A CA 1
ATOM 667 C C . LEU A 1 87 ? 17.178 8.497 -2.673 1.00 94.06 87 LEU A C 1
ATOM 669 O O . LEU A 1 87 ? 16.177 8.623 -3.371 1.00 94.06 87 LEU A O 1
ATOM 673 N N . SER A 1 88 ? 18.344 9.054 -3.022 1.00 92.31 88 SER A N 1
ATOM 674 C CA . SER A 1 88 ? 18.458 9.877 -4.238 1.00 92.31 88 SER A CA 1
ATOM 675 C C . SER A 1 88 ? 18.376 9.067 -5.530 1.00 92.31 88 SER A C 1
ATOM 677 O O . SER A 1 88 ? 18.085 9.631 -6.578 1.00 92.31 88 SER A O 1
ATOM 679 N N . GLU A 1 89 ? 18.673 7.770 -5.468 1.00 92.44 89 GLU A N 1
ATOM 680 C CA . GLU A 1 89 ? 18.633 6.863 -6.622 1.00 92.44 89 GLU A CA 1
ATOM 681 C C . GLU A 1 89 ? 17.284 6.149 -6.724 1.00 92.44 89 GLU A C 1
ATOM 683 O O . GLU A 1 89 ? 16.790 5.893 -7.817 1.00 92.44 89 GLU A O 1
ATOM 688 N N . THR A 1 90 ? 16.670 5.856 -5.579 1.00 92.94 90 THR A N 1
ATOM 689 C CA . THR A 1 90 ? 15.488 4.987 -5.493 1.00 92.94 90 THR A CA 1
ATOM 690 C C . THR A 1 90 ? 14.176 5.736 -5.294 1.00 92.94 90 THR A C 1
ATOM 692 O O . THR A 1 90 ? 13.115 5.110 -5.303 1.00 92.94 90 THR A O 1
ATOM 695 N N . THR A 1 91 ? 14.217 7.065 -5.147 1.00 95.81 91 THR A N 1
ATOM 696 C CA . THR A 1 91 ? 13.014 7.893 -5.001 1.00 95.81 91 THR A CA 1
ATOM 697 C C . THR A 1 91 ? 12.933 9.012 -6.031 1.00 95.81 91 THR A C 1
ATOM 699 O O . THR A 1 91 ? 13.945 9.527 -6.505 1.00 95.81 91 THR A O 1
ATOM 702 N N . THR A 1 92 ? 11.705 9.418 -6.340 1.00 94.94 92 THR A N 1
ATOM 703 C CA . THR A 1 92 ? 11.378 10.556 -7.198 1.00 94.94 92 THR A CA 1
ATOM 704 C C . THR A 1 92 ? 10.397 11.487 -6.489 1.00 94.94 92 THR A C 1
ATOM 706 O O . THR A 1 92 ? 9.612 11.054 -5.641 1.00 94.94 92 THR A O 1
ATOM 709 N N . ASP A 1 93 ? 10.452 12.776 -6.819 1.00 93.50 93 ASP A N 1
ATOM 710 C CA . ASP A 1 93 ? 9.499 13.772 -6.335 1.00 93.50 93 ASP A CA 1
ATOM 711 C C . ASP A 1 93 ? 8.360 13.949 -7.337 1.00 93.50 93 ASP A C 1
ATOM 713 O O . ASP A 1 93 ? 8.584 14.268 -8.506 1.00 93.50 93 ASP A O 1
ATOM 717 N N . PHE A 1 94 ? 7.125 13.844 -6.862 1.00 90.56 94 PHE A N 1
ATOM 718 C CA . PHE A 1 94 ? 5.942 14.149 -7.651 1.00 90.56 94 PHE A CA 1
ATOM 719 C C . PHE A 1 94 ? 4.939 14.925 -6.809 1.00 90.56 94 PHE A C 1
ATOM 721 O O . PHE A 1 94 ? 4.566 14.509 -5.719 1.00 90.56 94 PHE A O 1
ATOM 728 N N . ARG A 1 95 ? 4.527 16.103 -7.298 1.00 88.69 95 ARG A N 1
ATOM 729 C CA . ARG A 1 95 ? 3.571 17.001 -6.616 1.00 88.69 95 ARG A CA 1
ATOM 730 C C . ARG A 1 95 ? 3.931 17.322 -5.152 1.00 88.69 95 ARG A C 1
ATOM 732 O O . ARG A 1 95 ? 3.050 17.560 -4.336 1.00 88.69 95 ARG A O 1
ATOM 739 N N . GLY A 1 96 ? 5.229 17.393 -4.846 1.00 89.25 96 GLY A N 1
ATOM 740 C CA . GLY A 1 96 ? 5.735 17.693 -3.501 1.00 89.25 96 GLY A CA 1
ATOM 741 C C . GLY A 1 96 ? 5.833 16.479 -2.574 1.00 89.25 96 GLY A C 1
ATOM 742 O O . GLY A 1 96 ? 6.128 16.651 -1.396 1.00 89.25 96 GLY A O 1
ATOM 743 N N . GLU A 1 97 ? 5.616 15.274 -3.094 1.00 91.56 97 GLU A N 1
ATOM 744 C CA . GLU A 1 97 ? 5.695 14.026 -2.346 1.00 91.56 97 GLU A CA 1
ATOM 745 C C . GLU A 1 97 ? 6.768 13.097 -2.895 1.00 91.56 97 GLU A C 1
ATOM 747 O O . GLU A 1 97 ? 7.135 13.172 -4.069 1.00 91.56 97 GLU A O 1
ATOM 752 N N . LYS A 1 98 ? 7.248 12.199 -2.035 1.00 94.00 98 LYS A N 1
ATOM 753 C CA . LYS A 1 98 ? 8.257 11.205 -2.383 1.00 94.00 98 LYS A CA 1
ATOM 754 C C . LYS A 1 98 ? 7.605 9.894 -2.760 1.00 94.00 98 LYS A C 1
ATOM 756 O O . LYS A 1 98 ? 6.813 9.355 -1.998 1.00 94.00 98 LYS A O 1
ATOM 761 N N . PHE A 1 99 ? 8.016 9.350 -3.892 1.00 94.69 99 PHE A N 1
ATOM 762 C CA . PHE A 1 99 ? 7.624 8.022 -4.329 1.00 94.69 99 PHE A CA 1
ATOM 763 C C . PHE A 1 99 ? 8.861 7.182 -4.590 1.00 94.69 99 PHE A C 1
ATOM 765 O O . PHE A 1 99 ? 9.901 7.717 -4.971 1.00 94.69 99 PHE A O 1
ATOM 772 N N . VAL A 1 100 ? 8.742 5.868 -4.455 1.00 94.25 100 VAL A N 1
ATOM 773 C CA . VAL A 1 100 ? 9.705 4.948 -5.054 1.00 94.25 100 VAL A CA 1
ATOM 774 C C . VAL A 1 100 ? 9.663 5.114 -6.568 1.00 94.25 100 VAL A C 1
ATOM 776 O O . VAL A 1 100 ? 8.589 5.115 -7.177 1.00 94.25 100 VAL A O 1
ATOM 779 N N . THR A 1 101 ? 10.841 5.247 -7.165 1.00 93.38 101 THR A N 1
ATOM 780 C CA . THR A 1 101 ? 10.997 5.394 -8.609 1.00 93.38 101 THR A CA 1
ATOM 781 C C . THR A 1 101 ? 10.504 4.143 -9.337 1.00 93.38 101 THR A C 1
ATOM 783 O O . THR A 1 101 ? 10.784 3.010 -8.936 1.00 93.38 101 THR A O 1
ATOM 786 N N . ARG A 1 102 ? 9.775 4.362 -10.433 1.00 94.12 102 ARG A N 1
ATOM 787 C CA . ARG A 1 102 ? 9.534 3.344 -11.458 1.00 94.12 102 ARG A CA 1
ATOM 788 C C . ARG A 1 102 ? 10.660 3.415 -12.480 1.00 94.12 102 ARG A C 1
ATOM 790 O O . ARG A 1 102 ? 11.069 4.509 -12.865 1.00 94.12 102 ARG A O 1
ATOM 797 N N . GLU A 1 103 ? 11.151 2.265 -12.909 1.00 93.75 103 GLU A N 1
ATOM 798 C CA . GLU A 1 103 ? 12.220 2.166 -13.896 1.00 93.75 103 GLU A CA 1
ATOM 799 C C . GLU A 1 103 ? 11.885 1.128 -14.972 1.00 93.75 103 GLU A C 1
ATOM 801 O O . GLU A 1 103 ? 11.157 0.168 -14.691 1.00 93.75 103 GLU A O 1
ATOM 806 N N . PRO A 1 104 ? 12.413 1.288 -16.200 1.00 94.00 104 PRO A N 1
ATOM 807 C CA . PRO A 1 104 ? 12.307 0.261 -17.227 1.00 94.00 104 PRO A CA 1
ATOM 808 C C . PRO A 1 104 ? 12.951 -1.043 -16.754 1.00 94.00 104 PRO A C 1
ATOM 810 O O . PRO A 1 104 ? 14.084 -1.028 -16.268 1.00 94.00 104 PRO A O 1
ATOM 813 N N . LYS A 1 105 ? 12.274 -2.175 -16.955 1.00 93.00 105 LYS A N 1
ATOM 814 C CA . LYS A 1 105 ? 12.874 -3.500 -16.750 1.00 93.00 105 LYS A CA 1
ATOM 815 C C . LYS A 1 105 ? 13.109 -4.167 -18.104 1.00 93.00 105 LYS A C 1
ATOM 817 O O . LYS A 1 105 ? 12.353 -3.977 -19.050 1.00 93.00 105 LYS A O 1
ATOM 822 N N . ALA A 1 106 ? 14.169 -4.963 -18.214 1.00 90.81 106 ALA A N 1
ATOM 823 C CA . ALA A 1 106 ? 14.536 -5.650 -19.455 1.00 90.81 106 ALA A CA 1
ATOM 824 C C . ALA A 1 106 ? 13.764 -6.976 -19.644 1.00 90.81 106 ALA A C 1
ATOM 826 O O . ALA A 1 106 ? 14.363 -8.005 -19.952 1.00 90.81 106 ALA A O 1
ATOM 827 N N . ARG A 1 107 ? 12.446 -6.957 -19.410 1.00 89.25 107 ARG A N 1
ATOM 828 C CA . ARG A 1 107 ? 11.537 -8.113 -19.467 1.00 89.25 107 ARG A CA 1
ATOM 829 C C . ARG A 1 107 ? 10.095 -7.653 -19.684 1.00 89.25 107 ARG A C 1
ATOM 831 O O . ARG A 1 107 ? 9.781 -6.497 -19.415 1.00 89.25 107 ARG A O 1
ATOM 838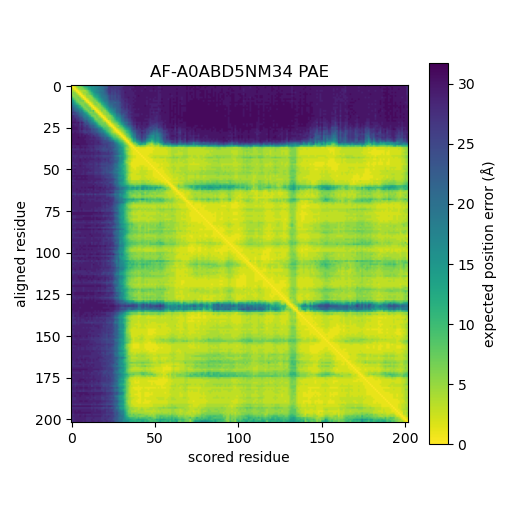 N N . GLU A 1 108 ? 9.252 -8.562 -20.159 1.00 86.94 108 GLU A N 1
ATOM 839 C CA . GLU A 1 108 ? 7.817 -8.315 -20.374 1.00 86.94 108 GLU A CA 1
ATOM 840 C C . GLU A 1 108 ? 6.959 -8.840 -19.213 1.00 86.94 108 GLU A C 1
ATOM 842 O O . GLU A 1 108 ? 5.866 -8.334 -18.979 1.00 86.94 108 GLU A O 1
ATOM 847 N N . ASP A 1 109 ? 7.475 -9.798 -18.440 1.00 86.12 109 ASP A N 1
ATOM 848 C CA . ASP A 1 109 ? 6.785 -10.334 -17.269 1.00 86.12 109 ASP A CA 1
ATOM 849 C C . ASP A 1 109 ? 6.961 -9.428 -16.045 1.00 86.12 109 ASP A C 1
ATOM 851 O O . ASP A 1 109 ? 8.009 -8.803 -15.840 1.00 86.12 109 ASP A O 1
ATOM 855 N N . HIS A 1 110 ? 5.936 -9.409 -15.190 1.00 87.00 110 HIS A N 1
ATOM 856 C CA . HIS A 1 110 ? 5.914 -8.713 -13.900 1.00 87.00 110 HIS A CA 1
ATOM 857 C C . HIS A 1 110 ? 6.100 -7.186 -13.953 1.00 87.00 110 HIS A C 1
ATOM 859 O O . HIS A 1 110 ? 6.337 -6.563 -12.914 1.00 87.00 110 HIS A O 1
ATOM 865 N N . VAL A 1 111 ? 5.968 -6.574 -15.126 1.00 90.56 111 VAL A N 1
ATOM 866 C CA . VAL A 1 111 ? 6.013 -5.122 -15.341 1.00 90.56 111 VAL A CA 1
ATOM 867 C C . VAL A 1 111 ? 4.642 -4.589 -15.737 1.00 90.56 111 VAL A C 1
ATOM 869 O O . VAL A 1 111 ? 3.771 -5.354 -16.142 1.00 90.56 111 VAL A O 1
ATOM 872 N N . ALA A 1 112 ? 4.453 -3.276 -15.625 1.00 88.88 112 ALA A N 1
ATOM 873 C CA . ALA A 1 112 ? 3.266 -2.619 -16.161 1.00 88.88 112 ALA A CA 1
ATOM 874 C C . ALA A 1 112 ? 3.315 -2.539 -17.701 1.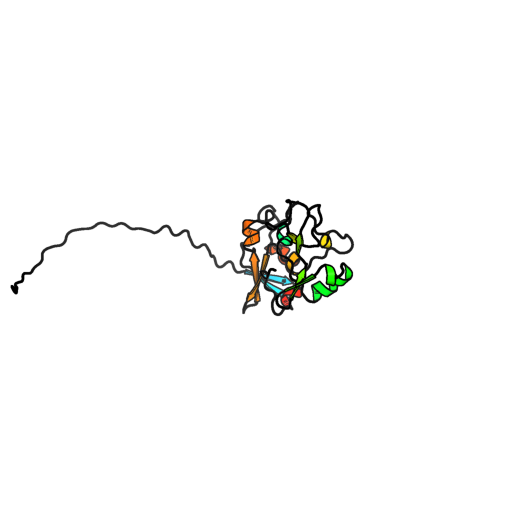00 88.88 112 ALA A C 1
ATOM 876 O O . ALA A 1 112 ? 4.368 -2.739 -18.310 1.00 88.88 112 ALA A O 1
ATOM 877 N N . ASP A 1 113 ? 2.201 -2.145 -18.324 1.00 89.38 113 ASP A N 1
ATOM 878 C CA . ASP A 1 113 ? 2.048 -2.023 -19.787 1.00 89.38 113 ASP A CA 1
ATOM 879 C C . ASP A 1 113 ? 3.080 -1.103 -20.469 1.00 89.38 113 ASP A C 1
ATOM 881 O O . ASP A 1 113 ? 3.341 -1.220 -21.667 1.00 89.38 113 ASP A O 1
ATOM 885 N N . ASP A 1 114 ? 3.674 -0.168 -19.724 1.00 92.44 114 ASP A N 1
ATOM 886 C CA . ASP A 1 114 ? 4.728 0.733 -20.203 1.00 92.44 114 ASP A CA 1
ATOM 887 C C . ASP A 1 114 ? 6.149 0.146 -20.071 1.00 92.44 114 ASP A C 1
ATOM 889 O O . ASP A 1 114 ? 7.134 0.844 -20.329 1.00 92.44 114 ASP A O 1
ATOM 893 N N . GLY A 1 115 ? 6.265 -1.123 -19.670 1.00 93.12 115 GLY A N 1
ATOM 894 C CA . GLY A 1 115 ? 7.527 -1.827 -19.450 1.00 93.12 115 GLY A CA 1
ATOM 895 C C . GLY A 1 115 ? 8.269 -1.398 -18.181 1.00 93.12 115 GLY A C 1
ATOM 896 O O . GLY A 1 115 ? 9.449 -1.727 -18.021 1.00 93.12 115 GLY A O 1
ATOM 897 N N . GLN A 1 116 ? 7.624 -0.637 -17.289 1.00 94.94 116 GLN A N 1
ATOM 898 C CA . GLN A 1 116 ? 8.234 -0.164 -16.049 1.00 94.94 116 GLN A CA 1
ATOM 899 C C . GLN A 1 116 ? 7.660 -0.850 -14.811 1.00 94.94 116 GLN A C 1
ATOM 901 O O . GLN A 1 116 ? 6.488 -1.221 -14.745 1.00 94.94 116 GLN A O 1
ATOM 906 N N . ALA A 1 117 ? 8.493 -0.948 -13.779 1.00 94.25 117 ALA A N 1
ATOM 907 C CA . ALA A 1 117 ? 8.096 -1.404 -12.45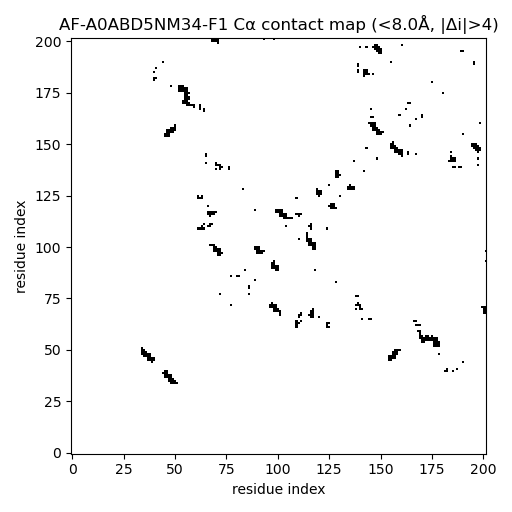3 1.00 94.25 117 ALA A CA 1
ATOM 908 C C . ALA A 1 117 ? 8.888 -0.672 -11.365 1.00 94.25 117 ALA A C 1
ATOM 910 O O . ALA A 1 117 ? 9.860 0.027 -11.643 1.00 94.25 117 ALA A O 1
ATOM 911 N N . CYS A 1 118 ? 8.472 -0.851 -10.113 1.00 94.00 118 CYS A N 1
ATOM 912 C CA . CYS A 1 118 ? 9.199 -0.421 -8.923 1.00 94.00 118 CYS A CA 1
ATOM 913 C C . CYS A 1 118 ? 10.694 -0.788 -8.997 1.00 94.00 118 CYS A C 1
ATOM 915 O O . CYS A 1 118 ? 11.050 -1.917 -9.350 1.00 94.00 118 CYS A O 1
ATOM 917 N N . ALA A 1 119 ? 11.568 0.143 -8.604 1.00 93.50 119 ALA A N 1
ATOM 918 C CA . ALA A 1 119 ? 13.014 -0.080 -8.548 1.00 93.50 119 ALA A CA 1
ATOM 919 C C . ALA A 1 119 ? 13.398 -1.319 -7.711 1.00 93.50 119 ALA A C 1
ATOM 921 O O . ALA A 1 119 ? 14.321 -2.042 -8.069 1.00 93.50 119 ALA A O 1
ATOM 922 N N . PHE A 1 120 ? 12.633 -1.632 -6.660 1.00 92.31 120 PHE A N 1
ATOM 923 C CA . PHE A 1 120 ? 12.877 -2.785 -5.783 1.00 92.31 120 PHE A CA 1
ATOM 924 C C . PHE A 1 120 ? 12.246 -4.100 -6.254 1.00 92.31 120 PHE A C 1
ATOM 926 O O . PHE A 1 120 ? 12.332 -5.098 -5.540 1.00 92.31 120 PHE A O 1
ATOM 933 N N . LEU A 1 121 ? 11.590 -4.126 -7.416 1.00 91.44 121 LEU A N 1
ATOM 934 C CA . LEU A 1 121 ? 11.111 -5.379 -7.988 1.00 91.44 121 LEU A CA 1
ATOM 935 C C . LEU A 1 121 ? 12.271 -6.102 -8.683 1.00 91.44 121 LEU A C 1
ATOM 937 O O . LEU A 1 121 ? 12.799 -5.603 -9.684 1.00 91.44 121 LEU A O 1
ATOM 941 N N . GLY A 1 122 ? 12.635 -7.269 -8.150 1.00 88.56 122 GLY A N 1
ATOM 942 C CA . GLY A 1 122 ? 13.659 -8.146 -8.708 1.00 88.56 122 GLY A CA 1
ATOM 943 C C . GLY A 1 122 ? 13.209 -8.840 -9.992 1.00 88.56 122 GLY A C 1
ATOM 944 O O . GLY A 1 122 ? 12.015 -8.913 -10.303 1.00 88.56 122 GLY A O 1
ATOM 945 N N . ASP A 1 123 ? 14.178 -9.360 -10.745 1.00 87.62 123 ASP A N 1
ATOM 946 C CA . ASP A 1 123 ? 13.938 -10.094 -11.997 1.00 87.62 123 ASP A CA 1
ATOM 947 C C . ASP A 1 123 ? 13.189 -11.417 -11.775 1.00 87.62 123 ASP A C 1
ATOM 949 O O . ASP A 1 123 ? 12.513 -11.904 -12.678 1.00 87.62 123 ASP A O 1
ATOM 953 N N . ASP A 1 124 ? 13.260 -11.950 -10.558 1.00 85.69 124 ASP A N 1
ATOM 954 C CA . ASP A 1 124 ? 12.503 -13.100 -10.059 1.00 85.69 124 ASP A CA 1
ATOM 955 C C . ASP A 1 124 ? 11.037 -12.773 -9.723 1.00 85.69 124 ASP A C 1
ATOM 957 O O . ASP A 1 124 ? 10.294 -13.649 -9.295 1.00 85.69 124 ASP A O 1
ATOM 961 N N . GLY A 1 125 ? 10.615 -11.515 -9.898 1.00 85.69 125 GLY A N 1
ATOM 962 C CA . GLY A 1 125 ? 9.266 -11.070 -9.549 1.00 85.69 125 GLY A CA 1
ATOM 963 C C . GLY A 1 125 ? 9.064 -10.859 -8.048 1.00 85.69 125 GLY A C 1
ATOM 964 O O . GLY A 1 125 ? 7.943 -10.585 -7.624 1.00 85.69 125 GLY A O 1
ATOM 965 N N . LEU A 1 126 ? 10.127 -10.926 -7.242 1.00 86.06 126 LEU A N 1
ATOM 966 C CA . LEU A 1 126 ? 10.043 -10.761 -5.798 1.00 86.06 126 LEU A CA 1
ATOM 967 C C . LEU A 1 126 ? 10.485 -9.360 -5.359 1.00 86.06 126 LEU A C 1
ATOM 969 O O . LEU A 1 126 ? 11.362 -8.715 -5.945 1.00 86.06 126 LEU A O 1
ATOM 973 N N . CYS A 1 127 ? 9.837 -8.864 -4.304 1.00 87.50 127 CYS A N 1
ATOM 974 C CA . CYS A 1 127 ? 10.136 -7.559 -3.726 1.00 87.50 127 CYS A CA 1
ATOM 975 C C . CYS A 1 127 ? 11.391 -7.638 -2.853 1.00 87.50 127 CYS A C 1
ATOM 977 O O . CYS A 1 127 ? 11.374 -8.268 -1.796 1.00 87.50 127 CYS A O 1
ATOM 979 N N . GLN A 1 128 ? 12.444 -6.924 -3.245 1.00 87.00 128 GLN A N 1
ATOM 980 C CA . GLN A 1 128 ? 13.718 -6.933 -2.523 1.00 87.00 128 GLN A CA 1
ATOM 981 C C . GLN A 1 128 ? 13.613 -6.298 -1.124 1.00 87.00 128 GLN A C 1
ATOM 983 O O . GLN A 1 128 ? 14.342 -6.688 -0.227 1.00 87.00 128 GLN A O 1
ATOM 988 N N . LEU A 1 129 ? 12.658 -5.385 -0.889 1.00 85.56 129 LEU A N 1
ATOM 989 C CA . LEU A 1 129 ? 12.448 -4.800 0.447 1.00 85.56 129 LEU A CA 1
ATOM 990 C C . LEU A 1 129 ? 11.876 -5.797 1.465 1.00 85.56 129 LEU A C 1
ATOM 992 O O . LEU A 1 129 ? 12.090 -5.622 2.658 1.00 85.56 129 LEU A O 1
ATOM 996 N N . HIS A 1 130 ? 11.131 -6.802 0.998 1.00 78.00 130 HIS A N 1
ATOM 997 C CA . HIS A 1 130 ? 10.466 -7.785 1.856 1.00 78.00 130 HIS A CA 1
ATOM 998 C C . HIS A 1 130 ? 11.290 -9.063 2.044 1.00 78.00 130 HIS A C 1
ATOM 1000 O O . HIS A 1 130 ? 11.125 -9.739 3.052 1.00 78.00 130 HIS A O 1
ATOM 1006 N N . LEU A 1 131 ? 12.138 -9.405 1.066 1.00 71.44 131 LEU A N 1
ATOM 1007 C CA . LEU A 1 131 ? 12.941 -10.628 1.074 1.00 71.44 131 LEU A CA 1
ATOM 1008 C C . LEU A 1 131 ? 14.191 -10.563 1.951 1.00 71.44 131 LEU A C 1
ATOM 1010 O O . LEU A 1 131 ? 14.742 -11.614 2.269 1.00 71.44 131 LEU A O 1
ATOM 1014 N N . ASP A 1 132 ? 14.667 -9.372 2.313 1.00 59.22 132 ASP A N 1
ATOM 1015 C CA . ASP A 1 132 ? 15.825 -9.254 3.192 1.00 59.22 132 ASP A CA 1
ATOM 1016 C C . ASP A 1 132 ? 15.460 -9.827 4.577 1.00 59.22 132 ASP A C 1
ATOM 1018 O O . ASP A 1 132 ? 14.795 -9.168 5.375 1.00 59.22 132 ASP A O 1
ATOM 1022 N N . ASP A 1 133 ? 15.899 -11.065 4.854 1.00 50.97 133 ASP A N 1
ATOM 1023 C CA . ASP A 1 133 ? 15.606 -11.886 6.051 1.00 50.97 133 ASP A CA 1
ATOM 1024 C C . ASP A 1 133 ? 15.848 -11.169 7.400 1.00 50.97 133 ASP A C 1
ATOM 1026 O O . ASP A 1 133 ? 15.379 -11.615 8.449 1.00 50.97 133 ASP A O 1
ATOM 1030 N N . GLU A 1 134 ? 16.590 -10.059 7.406 1.00 52.09 134 GLU A N 1
AT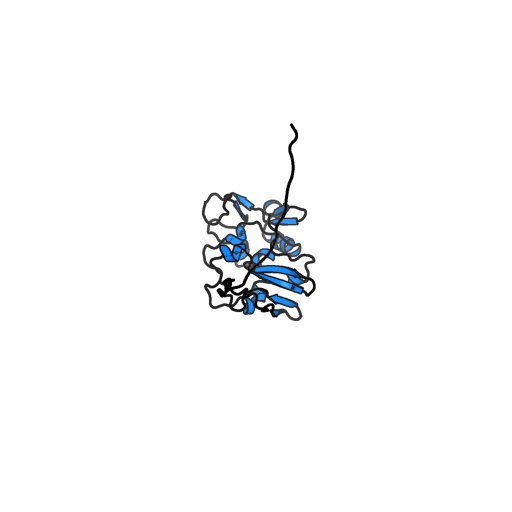OM 1031 C CA . GLU A 1 134 ? 16.840 -9.254 8.606 1.00 52.09 134 GLU A CA 1
ATOM 1032 C C . GLU A 1 134 ? 15.714 -8.241 8.892 1.00 52.09 134 GLU A C 1
ATOM 1034 O O . GLU A 1 134 ? 15.578 -7.765 10.025 1.00 52.09 134 GLU A O 1
ATOM 1039 N N . HIS A 1 135 ? 14.879 -7.925 7.897 1.00 54.97 135 HIS A N 1
ATOM 1040 C CA . HIS A 1 135 ? 13.965 -6.791 7.911 1.00 54.97 135 HIS A CA 1
ATOM 1041 C C . HIS A 1 135 ? 12.698 -7.057 7.081 1.00 54.97 135 HIS A C 1
ATOM 1043 O O . HIS A 1 135 ? 12.528 -6.458 6.023 1.00 54.97 135 HIS A O 1
ATOM 1049 N N . ASP A 1 136 ? 11.785 -7.890 7.598 1.00 73.69 136 ASP A N 1
ATOM 1050 C CA . ASP A 1 136 ? 10.415 -8.078 7.083 1.00 73.69 136 ASP A CA 1
ATOM 1051 C C . ASP A 1 136 ? 9.624 -6.753 7.106 1.00 73.69 136 ASP A C 1
ATOM 1053 O O . ASP A 1 136 ? 8.828 -6.469 8.003 1.00 73.69 136 ASP A O 1
ATOM 1057 N N . TRP A 1 137 ? 9.927 -5.872 6.155 1.00 86.00 137 TRP A N 1
ATOM 1058 C CA . TRP A 1 137 ? 9.429 -4.511 6.110 1.00 86.00 137 TRP A CA 1
ATOM 1059 C C . TRP A 1 137 ? 8.921 -4.163 4.718 1.00 86.00 137 TRP A C 1
ATOM 1061 O O . TRP A 1 137 ? 9.493 -4.511 3.686 1.00 86.00 137 TRP A O 1
ATOM 1071 N N . LYS A 1 138 ? 7.828 -3.408 4.700 1.00 88.19 138 LYS A N 1
ATOM 1072 C CA . LYS A 1 138 ? 7.235 -2.836 3.499 1.00 88.19 138 LYS A CA 1
ATOM 1073 C C . LYS A 1 138 ? 6.886 -1.379 3.790 1.00 88.19 138 LYS A C 1
ATOM 1075 O O . LYS A 1 138 ? 6.445 -1.087 4.905 1.00 88.19 138 LYS A O 1
ATOM 1080 N N . PRO A 1 139 ? 7.016 -0.472 2.804 1.00 91.69 139 PRO A N 1
ATOM 1081 C CA . PRO A 1 139 ? 6.439 0.857 2.919 1.00 91.69 139 PRO A CA 1
ATOM 1082 C C . PRO A 1 139 ? 4.963 0.766 3.295 1.00 91.69 139 PRO A C 1
ATOM 1084 O O . PRO A 1 139 ? 4.258 -0.128 2.821 1.00 91.69 139 PRO A O 1
ATOM 1087 N N . THR A 1 140 ? 4.477 1.727 4.071 1.00 93.12 140 THR A N 1
ATOM 1088 C CA . THR A 1 140 ? 3.091 1.755 4.561 1.00 93.12 140 THR A CA 1
ATOM 1089 C C . THR A 1 140 ? 2.074 1.537 3.435 1.00 93.12 140 THR A C 1
ATOM 1091 O O . THR A 1 140 ? 1.126 0.771 3.579 1.00 93.12 140 THR A O 1
ATOM 1094 N N . ARG A 1 141 ? 2.304 2.147 2.265 1.00 90.69 141 ARG A N 1
ATOM 1095 C CA . ARG A 1 141 ? 1.476 1.974 1.060 1.00 90.69 141 ARG A CA 1
ATOM 1096 C C . ARG A 1 141 ? 1.463 0.558 0.491 1.00 90.69 141 ARG A C 1
ATOM 1098 O O . ARG A 1 141 ? 0.424 0.136 -0.012 1.00 90.69 141 ARG A O 1
ATOM 1105 N N . CYS A 1 142 ? 2.590 -0.144 0.551 1.00 90.50 142 CYS A N 1
ATOM 1106 C CA . CYS A 1 142 ? 2.700 -1.526 0.096 1.00 90.50 142 CYS A CA 1
ATOM 1107 C C . CYS A 1 142 ? 1.968 -2.479 1.040 1.00 90.50 142 CYS A C 1
ATOM 1109 O O . CYS A 1 142 ? 1.317 -3.400 0.560 1.00 90.50 142 CYS A O 1
ATOM 1111 N N . SER A 1 143 ? 2.045 -2.250 2.356 1.00 90.94 143 SER A N 1
ATOM 1112 C CA . SER A 1 143 ? 1.364 -3.087 3.357 1.00 90.94 143 SER A CA 1
ATOM 1113 C C . SER A 1 143 ? -0.154 -3.061 3.204 1.00 90.94 143 SER A C 1
ATOM 1115 O O . SER A 1 143 ? -0.810 -4.072 3.412 1.00 90.94 143 SER A O 1
ATOM 1117 N N . VAL A 1 144 ? -0.699 -1.920 2.780 1.00 92.94 144 VAL A N 1
ATOM 1118 C CA . VAL A 1 144 ? -2.142 -1.738 2.606 1.00 92.94 144 VAL A CA 1
ATOM 1119 C C . VAL A 1 144 ? -2.696 -2.520 1.411 1.00 92.94 144 VAL A C 1
ATOM 1121 O O . VAL A 1 144 ? -3.880 -2.818 1.398 1.00 92.94 144 VAL A O 1
ATOM 1124 N N . PHE A 1 145 ? -1.889 -2.903 0.417 1.00 90.44 145 PHE A N 1
ATOM 1125 C CA . PHE A 1 145 ? -2.379 -3.667 -0.739 1.00 90.44 145 PHE A CA 1
ATOM 1126 C C . PHE A 1 145 ? -2.882 -5.069 -0.320 1.00 90.44 145 PHE A C 1
ATOM 1128 O O . PHE A 1 145 ? -2.189 -5.740 0.444 1.00 90.44 145 PHE A O 1
ATOM 1135 N N . PRO A 1 146 ? -4.041 -5.555 -0.817 1.00 92.12 146 PRO A N 1
ATOM 1136 C CA . PRO A 1 146 ? -4.874 -5.035 -1.918 1.00 92.12 146 PRO A CA 1
ATOM 1137 C C . PRO A 1 146 ? -5.921 -3.983 -1.512 1.00 92.12 146 PRO A C 1
ATOM 1139 O O . PRO A 1 146 ? -6.729 -3.559 -2.339 1.00 92.12 146 PRO A O 1
ATOM 1142 N N . LEU A 1 147 ? -5.930 -3.561 -0.253 1.00 94.62 147 LEU A N 1
ATOM 1143 C CA . LEU A 1 147 ? -6.910 -2.631 0.296 1.00 94.62 147 LEU A CA 1
ATOM 1144 C C . LEU A 1 147 ? -6.636 -1.186 -0.131 1.00 94.62 147 LEU A C 1
ATOM 1146 O O . LEU A 1 147 ? -5.528 -0.811 -0.535 1.00 94.62 147 LEU A O 1
ATOM 1150 N N . ALA A 1 148 ? -7.682 -0.378 -0.058 1.00 94.25 148 ALA A N 1
ATOM 1151 C CA . ALA A 1 148 ? -7.686 1.064 -0.176 1.00 94.25 148 ALA A CA 1
ATOM 1152 C C . ALA A 1 148 ? -8.047 1.647 1.192 1.00 94.25 148 ALA A C 1
ATOM 1154 O O . ALA A 1 148 ? -8.980 1.171 1.828 1.00 94.25 148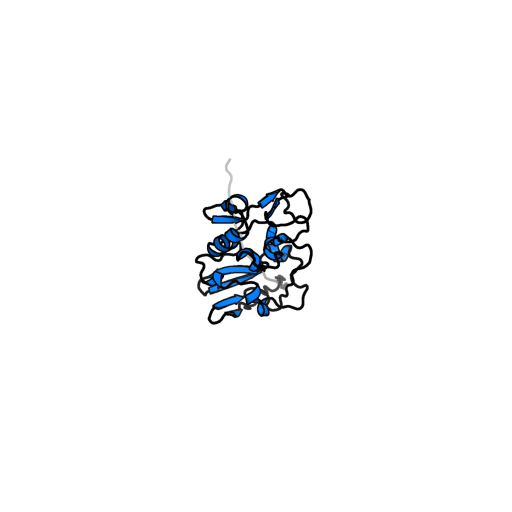 ALA A O 1
ATOM 1155 N N . VAL A 1 149 ? -7.318 2.664 1.645 1.00 95.81 149 VAL A N 1
ATOM 1156 C CA . VAL A 1 149 ? -7.631 3.401 2.876 1.00 95.81 149 VAL A CA 1
ATOM 1157 C C . VAL A 1 149 ? -7.980 4.833 2.508 1.00 95.81 149 VAL A C 1
ATOM 1159 O O . VAL A 1 149 ? -7.215 5.457 1.779 1.00 95.81 149 VAL A O 1
ATOM 1162 N N . SER A 1 150 ? -9.065 5.382 3.037 1.00 95.06 150 SER A N 1
ATOM 1163 C CA . SER A 1 150 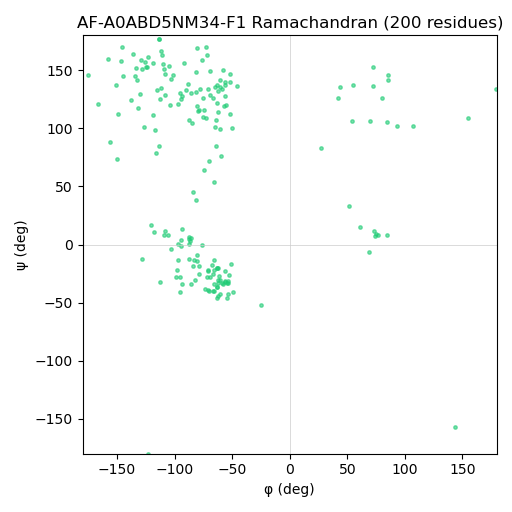? -9.394 6.810 2.940 1.00 95.06 150 SER A CA 1
ATOM 1164 C C . SER A 1 150 ? -9.719 7.385 4.317 1.00 95.06 150 SER A C 1
ATOM 1166 O O . SER A 1 150 ? -10.016 6.650 5.263 1.00 95.06 150 SER A O 1
ATOM 1168 N N . ARG A 1 151 ? -9.614 8.709 4.469 1.00 94.69 151 ARG A N 1
ATOM 1169 C CA . ARG A 1 151 ? -10.050 9.399 5.692 1.00 94.69 151 ARG A CA 1
ATOM 1170 C C . ARG A 1 151 ? -11.372 10.124 5.463 1.00 94.69 151 ARG A C 1
ATOM 1172 O O . ARG A 1 151 ? -11.425 11.079 4.696 1.00 94.69 151 ARG A O 1
ATOM 1179 N N . GLU A 1 152 ? -12.379 9.741 6.238 1.00 93.69 152 GLU A N 1
ATOM 1180 C CA . GLU A 1 152 ? -13.706 10.356 6.269 1.00 93.69 152 GLU A CA 1
ATOM 1181 C C . GLU A 1 152 ? -13.970 11.051 7.617 1.00 93.69 152 GLU A C 1
ATOM 1183 O O . GLU A 1 152 ? -13.147 11.029 8.542 1.00 93.69 152 GLU A O 1
ATOM 1188 N N . ALA A 1 153 ? -15.128 11.706 7.741 1.00 91.75 153 ALA A N 1
ATOM 1189 C CA . ALA A 1 153 ? -15.495 12.483 8.928 1.00 91.75 153 ALA A CA 1
ATOM 1190 C C . ALA A 1 153 ? -15.586 11.646 10.221 1.00 91.75 153 ALA A C 1
ATOM 1192 O O . ALA A 1 153 ? -15.393 12.187 11.312 1.00 91.75 153 ALA A O 1
ATOM 1193 N N . ASP A 1 154 ? -15.882 10.352 10.115 1.00 92.56 154 ASP A N 1
ATOM 1194 C CA . ASP A 1 154 ? -16.069 9.419 11.229 1.00 92.56 154 ASP A CA 1
ATOM 1195 C C . ASP A 1 154 ? -14.938 8.381 11.374 1.00 92.56 154 ASP A C 1
ATOM 1197 O O . ASP A 1 154 ? -15.028 7.484 12.225 1.00 92.56 154 ASP A O 1
ATOM 1201 N N . GLY A 1 155 ? -13.846 8.523 10.615 1.00 94.19 155 GLY A N 1
ATOM 1202 C CA . GLY A 1 155 ? -12.629 7.739 10.812 1.00 94.19 155 GLY A CA 1
ATOM 1203 C C . GLY A 1 155 ? -11.898 7.354 9.531 1.00 94.19 155 GLY A C 1
ATOM 1204 O O . GLY A 1 155 ? -11.994 8.018 8.503 1.00 94.19 155 GLY A O 1
ATOM 1205 N N . LEU A 1 156 ? -11.100 6.290 9.634 1.00 97.12 156 LEU A N 1
ATOM 1206 C CA . LEU A 1 156 ? -10.482 5.650 8.478 1.00 97.12 156 LEU A CA 1
ATOM 1207 C C . LEU A 1 156 ? -11.455 4.641 7.886 1.00 97.12 156 LEU A C 1
ATOM 1209 O O . LEU A 1 156 ? -11.972 3.796 8.616 1.00 97.12 156 LEU A O 1
ATOM 1213 N N . HIS A 1 157 ? -11.650 4.726 6.581 1.00 97.19 157 HIS A N 1
ATOM 1214 C CA . HIS A 1 157 ? -12.429 3.789 5.791 1.00 97.19 157 HIS A CA 1
ATOM 1215 C C . HIS A 1 157 ? -11.491 2.873 5.027 1.00 97.19 157 HIS A C 1
ATOM 1217 O O . HIS A 1 157 ? -10.418 3.299 4.591 1.00 97.19 157 HIS A O 1
ATOM 1223 N N . VAL A 1 158 ? -11.875 1.606 4.917 1.00 97.44 158 VAL A N 1
ATOM 1224 C CA . VAL A 1 158 ? -11.079 0.571 4.269 1.00 97.44 158 VAL A CA 1
ATOM 1225 C C . VAL A 1 158 ? -11.959 -0.203 3.305 1.00 97.44 158 VAL A C 1
ATOM 1227 O O . VAL A 1 158 ? -12.895 -0.879 3.723 1.00 97.44 158 VAL A O 1
ATOM 1230 N N . ASP A 1 159 ? -11.610 -0.143 2.028 1.00 96.12 159 ASP A N 1
ATOM 1231 C CA . ASP A 1 159 ? -12.235 -0.904 0.944 1.00 96.12 159 ASP A CA 1
ATOM 1232 C C . ASP A 1 159 ? -11.160 -1.741 0.219 1.00 96.12 159 ASP A C 1
ATOM 1234 O O . ASP A 1 159 ? -9.982 -1.719 0.576 1.00 96.12 159 ASP A O 1
ATOM 1238 N N . VAL A 1 160 ? -11.526 -2.504 -0.804 1.00 94.06 160 VAL A N 1
ATOM 1239 C CA . VAL A 1 160 ? -10.599 -3.114 -1.760 1.00 94.06 160 VAL A CA 1
ATOM 1240 C C . VAL A 1 160 ? -10.384 -2.144 -2.911 1.00 94.06 160 VAL A C 1
ATOM 1242 O O . VAL A 1 160 ? -11.354 -1.655 -3.485 1.00 94.06 160 VAL A O 1
ATOM 1245 N N . ARG A 1 161 ? -9.124 -1.921 -3.304 1.00 91.56 161 ARG A N 1
ATOM 1246 C CA . ARG A 1 161 ? -8.803 -1.103 -4.485 1.00 91.56 161 ARG A CA 1
ATOM 1247 C C . ARG A 1 161 ? -9.502 -1.648 -5.723 1.00 91.56 161 ARG A C 1
ATOM 1249 O O . ARG A 1 161 ? -9.412 -2.848 -5.986 1.00 91.56 161 ARG A O 1
ATOM 1256 N N . ASP A 1 162 ? -10.053 -0.765 -6.546 1.00 87.88 162 ASP A N 1
ATOM 1257 C CA . ASP A 1 162 ? -10.667 -1.150 -7.823 1.00 87.88 162 ASP A CA 1
ATOM 1258 C C . ASP A 1 162 ? -9.698 -1.947 -8.707 1.00 87.88 162 ASP A C 1
ATOM 1260 O O . ASP A 1 162 ? -10.025 -3.038 -9.171 1.00 87.88 162 ASP A O 1
ATOM 1264 N N . SER A 1 163 ? -8.449 -1.486 -8.832 1.00 84.44 163 SER A N 1
ATOM 1265 C CA . SER A 1 163 ? -7.423 -2.207 -9.595 1.00 84.44 163 SER A CA 1
ATOM 1266 C C . SER A 1 163 ? -7.106 -3.591 -9.023 1.00 84.44 163 SER A C 1
ATOM 1268 O O . SER A 1 163 ? -6.783 -4.511 -9.771 1.00 84.44 163 SER A O 1
ATOM 1270 N N . ALA A 1 164 ? -7.223 -3.778 -7.706 1.00 88.25 164 ALA A N 1
ATOM 1271 C CA . ALA A 1 164 ? -7.038 -5.091 -7.106 1.00 88.25 164 ALA A CA 1
ATOM 1272 C C . ALA A 1 164 ? -8.230 -6.009 -7.397 1.00 88.25 164 ALA A C 1
ATOM 1274 O O . ALA A 1 164 ? -8.014 -7.181 -7.684 1.00 88.25 164 ALA A O 1
ATOM 1275 N N . ARG A 1 165 ? -9.466 -5.494 -7.399 1.00 88.62 165 ARG A N 1
ATOM 1276 C CA . ARG A 1 165 ? -10.657 -6.277 -7.780 1.00 88.62 165 ARG A CA 1
ATOM 1277 C C . ARG A 1 165 ? -10.547 -6.828 -9.204 1.00 88.62 165 ARG A C 1
ATOM 1279 O O . ARG A 1 165 ? -11.047 -7.917 -9.471 1.00 88.62 165 ARG A O 1
ATOM 1286 N N . GLU A 1 166 ? -9.899 -6.087 -10.098 1.00 85.62 166 GLU A N 1
ATOM 1287 C CA . GLU A 1 166 ? -9.735 -6.471 -11.503 1.00 85.62 166 GLU A CA 1
ATOM 1288 C C . GLU A 1 166 ? -8.528 -7.381 -11.754 1.00 85.62 166 GLU A C 1
ATOM 1290 O O . GLU A 1 166 ? -8.581 -8.239 -12.638 1.00 85.62 166 GLU A O 1
ATOM 1295 N N . HIS A 1 167 ? -7.440 -7.198 -11.002 1.00 85.81 167 HIS A N 1
ATOM 1296 C CA . HIS A 1 167 ? -6.141 -7.764 -11.374 1.00 85.81 167 HIS A CA 1
ATOM 1297 C C . HIS A 1 167 ? -5.440 -8.572 -10.279 1.00 85.81 167 HIS A C 1
ATOM 1299 O O . HIS A 1 167 ? -4.457 -9.257 -10.559 1.00 85.81 167 HIS A O 1
ATOM 1305 N N . CYS A 1 168 ? -5.900 -8.504 -9.028 1.00 88.06 168 CYS A N 1
ATOM 1306 C CA . CYS A 1 168 ? -5.251 -9.213 -7.935 1.00 88.06 168 CYS A CA 1
ATOM 1307 C C . CYS A 1 168 ? -5.750 -10.655 -7.841 1.00 88.06 168 CYS A C 1
ATOM 1309 O O . CYS A 1 168 ? -6.813 -10.939 -7.292 1.00 88.06 168 CYS A O 1
ATOM 1311 N N . GLU A 1 169 ? -4.909 -11.576 -8.298 1.00 88.19 169 GLU A N 1
ATOM 1312 C CA . GLU A 1 169 ? -5.146 -13.023 -8.231 1.00 88.19 169 GLU A CA 1
ATOM 1313 C C . GLU A 1 169 ? -5.184 -13.575 -6.795 1.00 88.19 169 GLU A C 1
ATOM 1315 O O . GLU A 1 169 ? -5.631 -14.695 -6.572 1.00 88.19 169 GLU A O 1
ATOM 1320 N N . GLY A 1 170 ? -4.744 -12.788 -5.809 1.00 89.94 170 GLY A N 1
ATOM 1321 C CA . GLY A 1 170 ? -4.773 -13.155 -4.394 1.00 89.94 170 GLY A CA 1
ATOM 1322 C C . GLY A 1 170 ? -6.126 -12.972 -3.702 1.00 89.94 170 GLY A C 1
ATOM 1323 O O . GLY A 1 170 ? -6.281 -13.395 -2.557 1.00 89.94 170 GLY A O 1
ATOM 1324 N N . LEU A 1 171 ? -7.111 -12.334 -4.343 1.00 92.75 171 LEU A N 1
ATOM 1325 C CA . LEU A 1 171 ? -8.436 -12.117 -3.753 1.00 92.75 171 LEU A CA 1
ATOM 1326 C C . LEU A 1 171 ? -9.325 -13.360 -3.894 1.00 92.75 171 LEU A C 1
ATOM 1328 O O . LEU A 1 171 ? -9.481 -13.911 -4.979 1.00 92.75 171 LEU A O 1
ATOM 1332 N N . GLY A 1 172 ? -9.962 -13.780 -2.798 1.00 92.12 172 GLY A N 1
ATOM 1333 C CA . GLY A 1 172 ? -10.958 -14.858 -2.800 1.00 92.12 172 GLY A CA 1
ATOM 1334 C C . GLY A 1 172 ? -10.396 -16.276 -2.958 1.00 92.12 172 GLY A C 1
ATOM 1335 O O . GLY A 1 172 ? -11.170 -17.218 -3.120 1.00 92.12 172 GLY A O 1
ATOM 1336 N N . VAL A 1 173 ? -9.070 -16.451 -2.929 1.00 90.19 173 VAL A N 1
ATOM 1337 C CA . VAL A 1 173 ? -8.415 -17.751 -3.180 1.00 90.19 173 VAL A CA 1
ATOM 1338 C C . VAL A 1 173 ? -8.059 -18.530 -1.914 1.00 90.19 173 VAL A C 1
ATOM 1340 O O . VAL A 1 173 ? -7.760 -19.722 -1.992 1.00 90.19 173 VAL A O 1
ATOM 1343 N N . SER A 1 174 ? -8.106 -17.886 -0.746 1.00 91.56 174 SER A N 1
ATOM 1344 C CA . SER A 1 174 ? -7.724 -18.489 0.535 1.00 91.56 174 SER A CA 1
ATOM 1345 C C . SER A 1 174 ? -8.918 -18.650 1.480 1.00 91.56 174 SER A C 1
ATOM 1347 O O . SER A 1 174 ? -10.036 -18.235 1.179 1.00 91.56 174 SER A O 1
ATOM 1349 N N . ASN A 1 175 ? -8.678 -19.244 2.653 1.00 90.25 175 ASN A N 1
ATOM 1350 C CA . ASN A 1 175 ? -9.638 -19.260 3.766 1.00 90.25 175 ASN A CA 1
ATOM 1351 C C . ASN A 1 175 ? -9.362 -18.153 4.804 1.00 90.25 175 ASN A C 1
ATOM 1353 O O . ASN A 1 175 ? -10.044 -18.088 5.826 1.00 90.25 175 ASN A O 1
ATOM 1357 N N . ARG A 1 176 ? -8.331 -17.322 4.592 1.00 92.56 176 ARG A N 1
ATOM 1358 C CA . ARG A 1 176 ? -7.924 -16.264 5.525 1.00 92.56 176 ARG A CA 1
ATOM 1359 C C . ARG A 1 176 ? -8.720 -15.007 5.218 1.00 92.56 176 ARG A C 1
ATOM 1361 O O . ARG A 1 176 ? -8.489 -14.363 4.196 1.00 92.56 176 ARG A O 1
ATOM 1368 N N . ARG A 1 177 ? -9.677 -14.681 6.083 1.00 95.69 177 ARG A N 1
ATOM 1369 C CA . ARG A 1 177 ? -10.520 -13.495 5.923 1.00 95.69 177 ARG A CA 1
ATOM 1370 C C . ARG A 1 177 ? -9.707 -12.238 6.178 1.00 95.69 177 ARG A C 1
ATOM 1372 O O . ARG A 1 177 ? -9.010 -12.143 7.182 1.00 95.69 177 ARG A O 1
ATOM 1379 N N . VAL A 1 178 ? -9.843 -11.256 5.295 1.00 95.56 178 VAL A N 1
ATOM 1380 C CA . VAL A 1 178 ? -9.130 -9.977 5.400 1.00 95.56 178 VAL A CA 1
ATOM 1381 C C . VAL A 1 178 ? -9.500 -9.250 6.693 1.00 95.56 178 VAL A C 1
ATOM 1383 O O . VAL A 1 178 ? -8.624 -8.728 7.378 1.00 95.56 178 VAL A O 1
ATOM 1386 N N . VAL A 1 179 ? -10.788 -9.253 7.054 1.00 96.19 179 VAL A N 1
ATOM 1387 C CA . VAL A 1 179 ? -11.295 -8.551 8.245 1.00 96.19 179 VAL A CA 1
ATOM 1388 C C . VAL A 1 179 ? -10.674 -9.058 9.554 1.00 96.19 179 VAL A C 1
ATOM 1390 O O . VAL A 1 179 ? -10.485 -8.278 10.484 1.00 96.19 179 VAL A O 1
ATOM 1393 N N . ASP A 1 180 ? -10.311 -10.341 9.617 1.00 95.38 180 ASP A N 1
ATOM 1394 C CA . ASP A 1 180 ? -9.717 -10.952 10.811 1.00 95.38 180 ASP A CA 1
ATOM 1395 C C . ASP A 1 180 ? -8.206 -10.652 10.920 1.00 95.38 180 ASP A C 1
ATOM 1397 O O . ASP A 1 180 ? -7.606 -10.817 11.980 1.00 95.38 180 ASP A O 1
ATOM 1401 N N . GLU A 1 181 ? -7.593 -10.163 9.838 1.00 94.38 181 GLU A N 1
ATOM 1402 C CA . GLU A 1 181 ? -6.146 -9.984 9.681 1.00 94.38 181 GLU A CA 1
ATOM 1403 C C . GLU A 1 181 ? -5.767 -8.514 9.410 1.00 94.38 181 GLU A C 1
ATOM 1405 O O . GLU A 1 181 ? -4.657 -8.225 8.966 1.00 94.38 181 GLU A O 1
ATOM 1410 N N . LEU A 1 182 ? -6.668 -7.555 9.672 1.00 96.31 182 LEU A N 1
ATOM 1411 C CA . LEU A 1 182 ? -6.486 -6.137 9.318 1.00 96.31 182 LEU A CA 1
ATOM 1412 C C . LEU A 1 182 ? -5.182 -5.522 9.843 1.00 96.31 182 LEU A C 1
ATOM 1414 O O . LEU A 1 182 ? -4.603 -4.664 9.181 1.00 96.31 182 LEU A O 1
ATOM 1418 N N . SER A 1 183 ? -4.679 -5.970 10.993 1.00 94.69 183 SER A N 1
ATOM 1419 C CA . SER A 1 183 ? -3.421 -5.476 11.569 1.00 94.69 183 SER A CA 1
ATOM 1420 C C . SER A 1 183 ? -2.179 -5.849 10.750 1.00 94.69 183 SER A C 1
ATOM 1422 O O . SER A 1 183 ? -1.140 -5.208 10.908 1.00 94.69 183 SER A O 1
ATOM 1424 N N . ALA A 1 184 ? -2.276 -6.840 9.857 1.00 91.75 184 ALA A N 1
ATOM 1425 C CA . ALA A 1 184 ? -1.229 -7.175 8.894 1.00 91.75 184 ALA A CA 1
ATOM 1426 C C . ALA A 1 184 ? -1.219 -6.226 7.681 1.00 91.75 184 ALA A C 1
ATOM 1428 O O . ALA A 1 184 ? -0.172 -6.036 7.064 1.00 91.75 184 ALA A O 1
ATOM 1429 N N . PHE A 1 185 ? -2.364 -5.615 7.353 1.00 93.56 185 PHE A N 1
ATOM 1430 C CA . PHE A 1 185 ? -2.515 -4.717 6.201 1.00 93.56 185 PHE A CA 1
ATOM 1431 C C . PHE A 1 185 ? -2.442 -3.238 6.569 1.00 93.56 185 PHE A C 1
ATOM 1433 O O . PHE A 1 185 ? -2.079 -2.410 5.739 1.00 93.56 185 PHE A O 1
ATOM 1440 N N . LEU A 1 186 ? -2.816 -2.878 7.797 1.00 95.94 186 LEU A N 1
ATOM 1441 C CA . LEU A 1 186 ? -3.031 -1.492 8.198 1.00 95.94 186 LEU A CA 1
ATOM 1442 C C . LEU A 1 186 ? -1.996 -1.052 9.235 1.00 95.94 186 LEU A C 1
ATOM 1444 O O . LEU A 1 186 ? -2.296 -1.092 10.424 1.00 95.94 186 LEU A O 1
ATOM 1448 N N . PRO A 1 187 ? -0.797 -0.592 8.829 1.00 95.06 187 PRO A N 1
ATOM 1449 C CA . PRO A 1 187 ? 0.192 -0.084 9.768 1.00 95.06 187 PRO A CA 1
ATOM 1450 C C . PRO A 1 187 ? -0.384 0.981 10.702 1.00 95.06 187 PRO A C 1
ATOM 1452 O O . PRO A 1 187 ? -1.096 1.890 10.271 1.00 95.06 187 PRO A O 1
ATOM 1455 N N . GLU A 1 188 ? 0.011 0.927 11.975 1.00 95.25 188 GLU A N 1
ATOM 1456 C CA . GLU A 1 188 ? -0.417 1.879 13.007 1.00 95.25 188 GLU A CA 1
ATOM 1457 C C . GLU A 1 188 ? -0.205 3.354 12.632 1.00 95.25 188 GLU A C 1
ATOM 1459 O O . GLU A 1 188 ? -0.945 4.207 13.131 1.00 95.25 188 GLU A O 1
ATOM 1464 N N . LEU A 1 189 ? 0.766 3.635 11.752 1.00 94.75 189 LEU A N 1
ATOM 1465 C CA . LEU A 1 189 ? 1.067 4.962 11.214 1.00 94.75 189 LEU A CA 1
ATOM 1466 C C . LEU A 1 189 ? -0.144 5.613 10.531 1.00 94.75 189 LEU A C 1
ATOM 1468 O O . LEU A 1 189 ? -0.267 6.833 10.574 1.00 94.75 189 LEU A O 1
ATOM 1472 N N . LEU A 1 190 ? -1.049 4.838 9.922 1.00 96.06 190 LEU A N 1
ATOM 1473 C CA . LEU A 1 190 ? -2.185 5.371 9.156 1.00 96.06 190 LEU A CA 1
ATOM 1474 C C . LEU A 1 190 ? -3.075 6.320 9.972 1.00 96.06 190 LEU 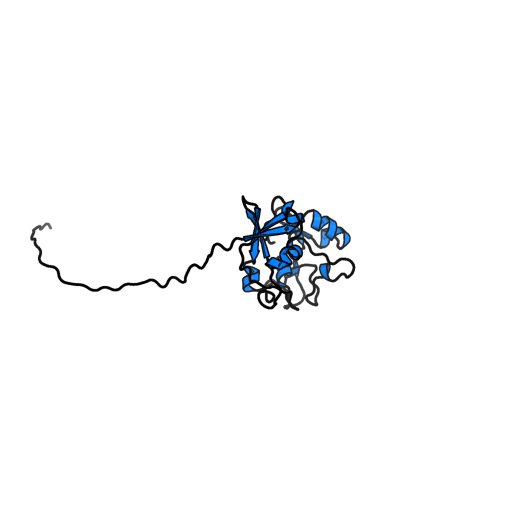A C 1
ATOM 1476 O O . LEU A 1 190 ? -3.609 7.288 9.428 1.00 96.06 190 LEU A O 1
ATOM 1480 N N . TRP A 1 191 ? -3.202 6.086 11.281 1.00 95.94 191 TRP A N 1
ATOM 1481 C CA . TRP A 1 191 ? -3.992 6.943 12.167 1.00 95.94 191 TRP A CA 1
ATOM 1482 C C . TRP A 1 191 ? -3.335 8.298 12.430 1.00 95.94 191 TRP A C 1
ATOM 1484 O O . TRP A 1 191 ? -4.058 9.275 12.627 1.00 95.94 191 TRP A O 1
ATOM 1494 N N . ASP A 1 192 ? -2.006 8.368 12.365 1.00 94.31 192 ASP A N 1
ATOM 1495 C CA . ASP A 1 192 ? -1.221 9.576 12.638 1.00 94.31 192 ASP A CA 1
ATOM 1496 C C . ASP A 1 192 ? -1.045 10.460 11.389 1.00 94.31 192 ASP A C 1
ATOM 1498 O O . ASP A 1 192 ? -0.618 11.612 11.485 1.00 94.31 192 ASP A O 1
ATOM 1502 N N . LEU A 1 193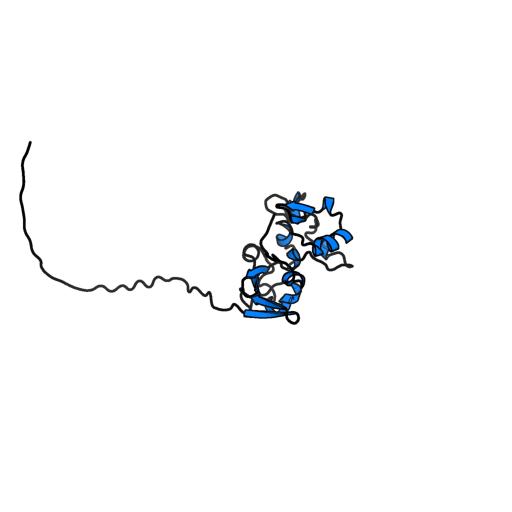 ? -1.378 9.937 10.204 1.00 92.94 193 LEU A N 1
ATOM 1503 C CA . LEU A 1 193 ? -1.289 10.670 8.945 1.00 92.94 193 LEU A CA 1
ATOM 1504 C C . LEU A 1 193 ? -2.462 11.637 8.765 1.00 92.94 193 LEU A C 1
ATOM 1506 O O . LEU A 1 193 ? -3.631 11.257 8.877 1.00 92.94 193 LEU A O 1
ATOM 1510 N N . GLU A 1 194 ? -2.143 12.870 8.366 1.00 89.38 194 GLU A N 1
ATOM 1511 C CA . GLU A 1 194 ? -3.138 13.871 7.961 1.00 89.38 194 GLU A CA 1
ATOM 1512 C C . GLU A 1 194 ? -3.925 13.399 6.728 1.00 89.38 194 GLU A C 1
ATOM 1514 O O . GLU A 1 194 ? -5.153 13.462 6.718 1.00 89.38 194 GLU A O 1
ATOM 1519 N N . ASN A 1 195 ? -3.227 12.840 5.732 1.00 89.44 195 ASN A N 1
ATOM 1520 C CA . ASN A 1 195 ? -3.825 12.223 4.548 1.00 89.44 195 ASN A CA 1
ATOM 1521 C C . ASN A 1 195 ? -3.290 10.782 4.350 1.00 89.44 195 ASN A C 1
ATOM 1523 O O . ASN A 1 195 ? -2.174 10.593 3.846 1.00 89.44 195 ASN A O 1
ATOM 1527 N N . PRO A 1 196 ? -4.069 9.754 4.734 1.00 91.19 196 PRO A N 1
ATOM 1528 C CA . PRO A 1 196 ? -3.717 8.350 4.536 1.00 91.19 196 PRO A CA 1
ATOM 1529 C C . PRO A 1 196 ? -4.120 7.795 3.152 1.00 91.19 196 PRO A C 1
ATOM 1531 O O . PRO A 1 196 ? -3.909 6.610 2.903 1.00 91.19 196 PRO A O 1
ATOM 1534 N N . ASP A 1 197 ? -4.630 8.611 2.220 1.00 90.44 197 ASP A N 1
ATOM 1535 C CA . ASP A 1 197 ? -5.441 8.150 1.078 1.00 90.44 197 ASP A CA 1
ATOM 1536 C C . ASP A 1 197 ? -4.727 7.240 0.076 1.00 90.44 197 ASP A C 1
ATOM 1538 O O . ASP A 1 197 ? -3.950 7.678 -0.775 1.00 90.44 197 ASP A O 1
ATOM 1542 N N . SER A 1 198 ? -5.103 5.972 0.133 1.00 85.06 198 SER A N 1
ATOM 1543 C CA . SER A 1 198 ? -4.744 4.796 -0.646 1.00 85.06 198 SER A CA 1
ATOM 1544 C C . SER A 1 198 ? -4.228 4.989 -2.069 1.00 85.06 198 SER A C 1
ATOM 1546 O O . SER A 1 198 ? -3.221 4.415 -2.495 1.00 85.06 198 SER A O 1
ATOM 1548 N N . GLU A 1 199 ? -5.015 5.738 -2.829 1.00 80.31 199 GLU A N 1
ATOM 1549 C CA . GLU A 1 199 ? -5.130 5.642 -4.289 1.00 80.31 199 GLU A CA 1
ATOM 1550 C C . GLU A 1 199 ? -4.234 6.612 -5.054 1.00 80.31 199 GLU A C 1
ATOM 1552 O O . GLU A 1 199 ? -4.262 6.697 -6.278 1.00 80.31 199 GLU A O 1
ATOM 1557 N N . ARG A 1 200 ? -3.406 7.353 -4.329 1.00 76.81 200 ARG A N 1
ATOM 1558 C CA . ARG A 1 200 ? -2.491 8.334 -4.904 1.00 76.81 200 ARG A CA 1
ATOM 1559 C C . ARG A 1 200 ? -1.318 7.607 -5.563 1.00 76.81 200 ARG A C 1
ATOM 1561 O O . ARG A 1 200 ? -0.539 6.951 -4.872 1.00 76.81 200 ARG A O 1
ATOM 1568 N N . VAL A 1 201 ? -1.201 7.746 -6.880 1.00 71.88 201 VAL A N 1
ATOM 1569 C CA . VAL A 1 201 ? -0.196 7.077 -7.726 1.00 71.88 201 VAL A CA 1
ATOM 1570 C C . VAL A 1 201 ? 0.650 8.089 -8.511 1.00 71.88 201 VAL A C 1
ATOM 1572 O O . VAL A 1 201 ? 0.258 9.257 -8.627 1.00 71.88 201 VAL A O 1
ATOM 1575 N N . LEU A 1 202 ? 1.819 7.637 -8.995 1.00 68.25 202 LEU A N 1
ATOM 1576 C CA . LEU A 1 202 ? 2.724 8.403 -9.870 1.00 68.25 202 LEU A CA 1
ATOM 1577 C C . LEU A 1 202 ? 2.144 8.625 -11.271 1.00 68.25 202 LEU A C 1
ATOM 1579 O O . LEU A 1 202 ? 1.507 7.690 -11.802 1.00 68.25 202 LEU A O 1
#

Radius of gyration: 27.69 Å; Cα contacts (8 Å, |Δi|>4): 289; chains: 1; bounding box: 87×55×74 Å

pLDDT: mean 81.2, std 20.36, range [32.97, 97.88]

Secondary structure (DSSP, 8-state):
--------------------------PPP----S--EEEEEETTEEEEE-S-TT-BB-PPTT--GGGSS-EEE-HHHHHHHTTTS-HHHHEEEETTEEEEPEEE-SSSTTS-TTSEEETTB-TTS-BHHHH-TT-----HHHHTTTEEEEEETTEEEEEE-HHHHHH-TTBTSSS-BGGGGHHHHS-GGGGT-S---TT---

Organism: NCBI:txid1487865